Protein AF-A0A7V4LVX5-F1 (afdb_monomer)

Nearest PDB structures (foldseek):
  2bm0-assembly1_A  TM=5.107E-01  e=1.982E+00  Thermus thermophilus
  2j7k-assembly1_A  TM=3.838E-01  e=1.982E+00  Thermus thermophilus HB8
  8f2u-assembly1_A  TM=5.146E-01  e=8.017E+00  Homo sapiens
  8wmh-assembly1_A  TM=1.218E-01  e=4.099E+00  Chryseobacterium

Secondary structure (DSSP, 8-state):
-HHHHHHHHHHHHHTSS----PPPHHHHHHHHHHHHHS--TTSPEEEEEEEEEEEEEEEEETTEEEEEEEEEEEEEEEETT---B-EEEEESS--S-HHHHHH-SEEEETTEEEE-SEEEEEEEEBSSSSSS--EEEEEEEEEEBP-TTS-TT-PBTTSPPPHHHHHHHHHHEEEEEEEEE-SS-SSS--EEEEEEE-SSBSSEEEEEEEE-TTSSS---EEEEESS-TTS--B----BTTBEEE--TT-S-EEE-HHHHHHHHHHHHHHHHHHHHHT-GGGBPB-

Sequence (286 aa):
MIKIILTLITIIIICTSSLNAQDDIINFYRIVDSLANYPEIQQPIDTICQVKIPQYTTKKVGGKTVRDTTKFYVSFLGYKGQKQVFIAALTLKPLEKPNSDILRIVDFDDTSPRLGRVSTWGYVFDRNNDGKIDYMALVDGAAPFKDDQVPPDFPVRGQKLTLPQLELYMTKCKIIFNHWADENFDGKIDAVIHTDMDSVRDWVDRRIIIQCTKYDGNFDKVWAFKNFPTDEKIELKYSKTSVPYRPLGKLSGEITPAMLDEKTAILNLLNRAASQCDIGKDIQKY

pLDDT: mean 81.66, std 17.06, range [24.41, 97.69]

Foldseek 3Di:
DVVVVVVVVVVVVVVPPPPPVQDDCQRVVVVFVVCQQPVPPVFAKDFLDKDWDKFWDWDQDPNDTDIDIQIWIWTFMDGPPALATFKIWTFSDDDDRVSVQQVCCWDDPDPDIDRGRTVKMFTFFDRPLPLATFKTFIWQAKFFADDPPADPCPDFPPDDDDPVSVVVRVVRIGTHTKMFGPRVPPLFTFKIKAFFADLGYRHGQWIKIFGPVVPPQFTDDIFIDRPHPPPDTHDADAGRAWGWGAGRPGNIDIDGSVVRVVVSSVSVRNRVSSVVSVSSNNYDYD

Solvent-accessible surface area (backbone atoms only — not comparable to full-atom values): 16256 Å² total; per-residue (Å²): 121,76,76,62,59,60,59,56,55,58,57,58,61,66,75,71,76,75,80,66,82,65,69,50,71,69,65,42,41,60,60,51,54,51,44,62,76,55,62,77,73,86,52,61,50,34,76,75,40,73,47,79,45,81,44,80,44,79,46,78,57,93,91,39,82,43,81,47,76,49,64,33,24,44,34,34,25,19,46,63,96,51,78,46,27,43,36,41,36,38,17,75,50,82,84,86,48,54,61,63,54,70,70,41,74,67,36,67,65,78,97,43,80,39,88,26,73,48,78,42,39,28,41,40,28,16,64,85,70,82,42,45,64,38,36,38,38,34,56,77,50,70,51,20,56,72,56,93,84,54,57,96,80,57,55,49,56,95,58,87,70,54,71,72,53,45,52,55,48,56,75,39,45,39,72,38,59,35,34,40,24,26,83,84,70,81,71,46,44,40,32,39,39,40,70,24,38,38,90,60,33,70,27,42,60,32,34,36,41,40,30,22,87,81,74,76,69,41,55,75,45,68,36,27,25,70,86,46,83,87,51,74,73,41,84,65,83,66,53,52,60,36,38,72,44,15,41,88,98,43,84,62,45,69,53,34,52,69,55,34,52,52,51,19,53,48,48,49,50,51,42,56,47,36,61,77,61,71,38,34,88,30,42,33,69,111

Mean predicted aligned error: 9.04 Å

Structure (mmCIF, N/CA/C/O backbone):
data_AF-A0A7V4LVX5-F1
#
_entry.id   AF-A0A7V4LVX5-F1
#
loop_
_atom_site.group_PDB
_atom_site.id
_atom_site.type_symbol
_atom_site.label_atom_id
_atom_site.label_alt_id
_atom_site.label_comp_id
_atom_site.label_asym_id
_atom_site.label_entity_id
_atom_site.label_seq_id
_atom_site.pdbx_PDB_ins_code
_atom_site.Cartn_x
_atom_site.Cartn_y
_atom_site.Cartn_z
_atom_site.occupancy
_atom_site.B_iso_or_equiv
_atom_site.auth_seq_id
_atom_site.auth_comp_id
_atom_site.auth_asym_id
_atom_site.auth_atom_id
_atom_site.pdbx_PDB_model_num
ATOM 1 N N . MET A 1 1 ? -30.995 -46.038 25.033 1.00 48.72 1 MET A N 1
ATOM 2 C CA . MET A 1 1 ? -29.662 -46.123 24.391 1.00 48.72 1 MET A CA 1
ATOM 3 C C . MET A 1 1 ? -29.569 -45.411 23.040 1.00 48.72 1 MET A C 1
ATOM 5 O O . MET A 1 1 ? -28.548 -44.796 22.792 1.00 48.72 1 MET A O 1
ATOM 9 N N . ILE A 1 2 ? -30.614 -45.394 22.202 1.00 48.28 2 ILE A N 1
ATOM 10 C CA . ILE A 1 2 ? -30.562 -44.780 20.853 1.00 48.28 2 ILE A CA 1
ATOM 11 C C . ILE A 1 2 ? -30.606 -43.231 20.862 1.00 48.28 2 ILE A C 1
ATOM 13 O O . ILE A 1 2 ? -30.082 -42.592 19.958 1.00 48.28 2 ILE A O 1
ATOM 17 N N . LYS A 1 3 ? -31.138 -42.598 21.920 1.00 40.94 3 LYS A N 1
ATOM 18 C CA . LYS A 1 3 ? -31.220 -41.124 22.035 1.00 40.94 3 LYS A CA 1
ATOM 19 C C . LYS A 1 3 ? -29.915 -40.410 22.426 1.00 40.94 3 LYS A C 1
ATOM 21 O O . LYS A 1 3 ? -29.859 -39.198 22.298 1.00 40.94 3 LYS A O 1
ATOM 26 N N . ILE A 1 4 ? -28.885 -41.124 22.888 1.00 49.59 4 ILE A N 1
ATOM 27 C CA . ILE A 1 4 ? -27.606 -40.506 23.305 1.00 49.59 4 ILE A CA 1
ATOM 28 C C . ILE A 1 4 ? -26.617 -40.420 22.128 1.00 49.59 4 ILE A C 1
ATOM 30 O O . ILE A 1 4 ? -25.761 -39.544 22.102 1.00 49.59 4 ILE A O 1
ATOM 34 N N . ILE A 1 5 ? -26.784 -41.266 21.106 1.00 49.34 5 ILE A N 1
ATOM 35 C CA . ILE A 1 5 ? -25.889 -41.314 19.940 1.00 49.34 5 ILE A CA 1
ATOM 36 C C . ILE A 1 5 ? -26.211 -40.196 18.930 1.00 49.34 5 ILE A C 1
ATOM 38 O O . ILE A 1 5 ? -25.296 -39.663 18.310 1.00 49.34 5 ILE A O 1
ATOM 42 N N . LEU A 1 6 ? -27.475 -39.758 18.813 1.00 43.00 6 LEU A N 1
ATOM 43 C CA . LEU A 1 6 ? -27.830 -38.658 17.902 1.00 43.00 6 LEU A CA 1
ATOM 44 C C . LEU A 1 6 ? -27.373 -37.275 18.394 1.00 43.00 6 LEU A C 1
ATOM 46 O O . LEU A 1 6 ? -27.032 -36.435 17.570 1.00 43.00 6 LEU A O 1
ATOM 50 N N . THR A 1 7 ? -27.310 -37.030 19.705 1.00 47.03 7 THR A N 1
ATOM 51 C CA . THR A 1 7 ? -26.874 -35.724 20.235 1.00 47.03 7 THR A CA 1
ATOM 52 C C . THR A 1 7 ? -25.364 -35.511 20.082 1.00 47.03 7 THR A C 1
ATOM 54 O O . THR A 1 7 ? -24.914 -34.377 19.945 1.00 47.03 7 THR A O 1
ATOM 57 N N . LEU A 1 8 ? -24.573 -36.591 20.048 1.00 41.66 8 LEU A N 1
ATOM 58 C CA . LEU A 1 8 ? -23.119 -36.501 19.882 1.00 41.66 8 LEU A CA 1
ATOM 59 C C . LEU A 1 8 ? -22.706 -36.181 18.434 1.00 41.66 8 LEU A C 1
ATOM 61 O O . LEU A 1 8 ? -21.708 -35.499 18.219 1.00 41.66 8 LEU A O 1
ATOM 65 N N . ILE A 1 9 ? -23.487 -36.619 17.440 1.00 46.06 9 ILE A N 1
ATOM 66 C CA . ILE A 1 9 ? -23.187 -36.378 16.018 1.00 46.06 9 ILE A CA 1
ATOM 67 C C . ILE A 1 9 ? -23.521 -34.931 15.617 1.00 46.06 9 ILE A C 1
ATOM 69 O O . ILE A 1 9 ? -22.792 -34.332 14.830 1.00 46.06 9 ILE A O 1
ATOM 73 N N . THR A 1 10 ? -24.533 -34.308 16.227 1.00 41.59 10 THR A N 1
ATOM 74 C CA . THR A 1 10 ? -24.856 -32.893 15.968 1.00 41.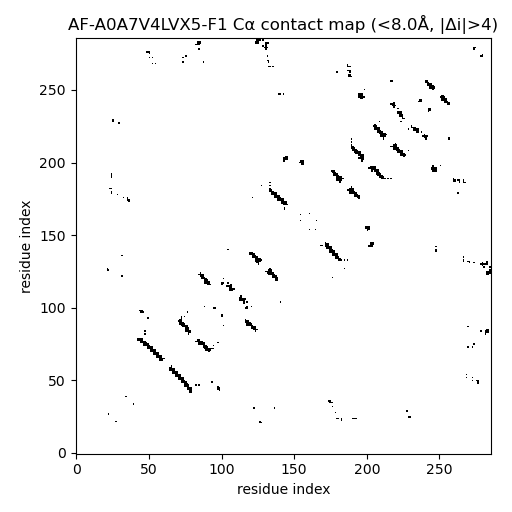59 10 THR A CA 1
ATOM 75 C C . THR A 1 10 ? -23.838 -31.928 16.590 1.00 41.59 10 THR A C 1
ATOM 77 O O . THR A 1 10 ? -23.610 -30.857 16.041 1.00 41.59 10 THR A O 1
ATOM 80 N N . ILE A 1 11 ? -23.164 -32.303 17.686 1.00 42.62 11 ILE A N 1
ATOM 81 C CA . ILE A 1 11 ? -22.125 -31.462 18.315 1.00 42.62 11 ILE A CA 1
ATOM 82 C C . ILE A 1 11 ? -20.794 -31.521 17.540 1.00 42.62 11 ILE A C 1
ATOM 84 O O . ILE A 1 11 ? -20.067 -30.534 17.499 1.00 42.62 11 ILE A O 1
ATOM 88 N N . ILE A 1 12 ? -20.497 -32.622 16.841 1.00 43.16 12 ILE A N 1
ATOM 89 C CA . ILE A 1 12 ? -19.266 -32.746 16.035 1.00 43.16 12 ILE A CA 1
ATOM 90 C C . ILE A 1 12 ? -19.387 -32.020 14.678 1.00 43.16 12 ILE A C 1
ATOM 92 O O . ILE A 1 12 ? -18.392 -31.523 14.150 1.00 43.16 12 ILE A O 1
ATOM 96 N N . ILE A 1 13 ? -20.603 -31.864 14.144 1.00 42.03 13 ILE A N 1
ATOM 97 C CA . ILE A 1 13 ? -20.840 -31.132 12.884 1.00 42.03 13 ILE A CA 1
ATOM 98 C C . ILE A 1 13 ? -20.861 -29.603 13.092 1.00 42.03 13 ILE A C 1
ATOM 100 O O . ILE A 1 13 ? -20.598 -28.862 12.154 1.00 42.03 13 ILE A O 1
ATOM 104 N N . ILE A 1 14 ? -21.065 -29.106 14.319 1.00 39.59 14 ILE A N 1
ATOM 105 C CA . ILE A 1 14 ? -21.036 -27.656 14.609 1.00 39.59 14 ILE A CA 1
ATOM 106 C C . ILE A 1 14 ? -19.603 -27.135 14.859 1.00 39.59 14 ILE A C 1
ATOM 108 O O . ILE A 1 14 ? -19.347 -25.945 14.706 1.00 39.59 14 ILE A O 1
ATOM 112 N N . CYS A 1 15 ? -18.629 -28.003 15.156 1.00 37.66 15 CYS A N 1
ATOM 113 C CA . CYS A 1 15 ? -17.230 -27.593 15.359 1.00 37.66 15 CYS A CA 1
ATOM 114 C C . CYS A 1 15 ? -16.343 -27.654 14.101 1.00 37.66 15 CYS A C 1
ATOM 116 O O . CYS A 1 15 ? -15.152 -27.375 14.198 1.00 37.66 15 CYS A O 1
ATOM 118 N N . THR A 1 16 ? -16.880 -28.006 12.929 1.00 40.25 16 THR A N 1
ATOM 119 C CA . THR A 1 16 ? -16.087 -28.128 11.684 1.00 40.25 16 THR A CA 1
ATOM 120 C C . THR A 1 16 ? -16.457 -27.117 10.599 1.00 40.25 16 THR A C 1
ATOM 122 O O . THR A 1 16 ? -15.878 -27.142 9.519 1.00 40.25 16 THR A O 1
ATOM 125 N N . SER A 1 17 ? -17.351 -26.168 10.886 1.00 38.19 17 SER A N 1
ATOM 126 C CA . SER A 1 17 ? -17.840 -25.187 9.911 1.00 38.19 17 SER A CA 1
ATOM 127 C C . SER A 1 17 ? -17.599 -23.736 10.339 1.00 38.19 17 SER A C 1
ATOM 129 O O . SER A 1 17 ? -18.541 -22.947 10.366 1.00 38.19 17 SER A O 1
ATOM 131 N N . SER A 1 18 ? -16.371 -23.382 10.740 1.00 36.00 18 SER A N 1
ATOM 132 C CA . SER A 1 18 ? -15.854 -21.989 10.685 1.00 36.00 18 SER A CA 1
ATOM 133 C C . SER A 1 18 ? -14.344 -21.875 10.960 1.00 36.00 18 SER A C 1
ATOM 135 O O . SER A 1 18 ? -13.873 -20.885 11.505 1.00 36.00 18 SER A O 1
ATOM 137 N N . LEU A 1 19 ? -13.535 -22.844 10.519 1.00 37.69 19 LEU A N 1
ATOM 138 C CA . LEU A 1 19 ? -12.230 -22.449 9.982 1.00 37.69 19 LEU A CA 1
ATOM 139 C C . LEU A 1 19 ? -12.518 -22.010 8.549 1.00 37.69 19 LEU A C 1
ATOM 141 O O . LEU A 1 19 ? -12.377 -22.797 7.616 1.00 37.69 19 LEU A O 1
ATOM 145 N N . ASN A 1 20 ? -13.014 -20.778 8.386 1.00 40.88 20 ASN A N 1
ATOM 146 C CA . ASN A 1 20 ? -12.835 -20.100 7.109 1.00 40.88 20 ASN A CA 1
ATOM 147 C C . ASN A 1 20 ? -11.342 -20.232 6.818 1.00 40.88 20 ASN A C 1
ATOM 149 O O . ASN A 1 20 ? -10.529 -19.851 7.662 1.00 40.88 20 ASN A O 1
ATOM 153 N N . ALA A 1 21 ? -10.984 -20.877 5.709 1.00 46.12 21 ALA A N 1
ATOM 154 C CA . ALA A 1 21 ? -9.630 -20.782 5.204 1.00 46.12 21 ALA A CA 1
ATOM 155 C C . ALA A 1 21 ? -9.393 -19.282 5.006 1.00 46.12 21 ALA A C 1
ATOM 157 O O . ALA A 1 21 ? -9.957 -18.690 4.094 1.00 46.12 21 ALA A O 1
ATOM 158 N N . GLN A 1 22 ? -8.720 -18.651 5.969 1.00 63.31 22 GLN A N 1
ATOM 159 C CA . GLN A 1 22 ? -8.410 -17.233 5.914 1.00 63.31 22 GLN A CA 1
ATOM 160 C C . GLN A 1 22 ? -7.487 -17.057 4.718 1.00 63.31 22 GLN A C 1
ATOM 162 O O . GLN A 1 22 ? -6.467 -17.743 4.614 1.00 63.31 22 GLN A O 1
ATOM 167 N N . ASP A 1 23 ? -7.903 -16.207 3.786 1.00 73.69 23 ASP A N 1
ATOM 168 C CA . ASP A 1 23 ? -7.168 -16.016 2.550 1.00 73.69 23 ASP A CA 1
ATOM 169 C C . ASP A 1 23 ? -5.845 -15.304 2.849 1.00 73.69 23 ASP A C 1
ATOM 171 O O . ASP A 1 23 ? -5.806 -14.150 3.298 1.00 73.69 23 ASP A O 1
ATOM 175 N N . ASP A 1 24 ? -4.751 -16.015 2.579 1.00 84.06 24 ASP A N 1
ATOM 176 C CA . ASP A 1 24 ? -3.408 -15.452 2.580 1.00 84.06 24 ASP A CA 1
ATOM 177 C C . ASP A 1 24 ? -3.300 -14.292 1.574 1.00 84.06 24 ASP A C 1
ATOM 179 O O . ASP A 1 24 ? -4.158 -14.087 0.705 1.00 84.06 24 ASP A O 1
ATOM 183 N N . ILE A 1 25 ? -2.223 -13.511 1.663 1.00 89.38 25 ILE A N 1
ATOM 184 C CA . ILE A 1 25 ? -2.001 -12.365 0.770 1.00 89.38 25 ILE A CA 1
ATOM 185 C C . ILE A 1 25 ? -2.107 -12.752 -0.716 1.00 89.38 25 ILE A C 1
ATOM 187 O O . ILE A 1 25 ? -2.506 -11.924 -1.531 1.00 89.38 25 ILE A O 1
ATOM 191 N N . ILE A 1 26 ? -1.765 -13.993 -1.080 1.00 88.81 26 ILE A N 1
ATOM 192 C CA . ILE A 1 26 ? -1.737 -14.494 -2.459 1.00 88.81 26 ILE A CA 1
ATOM 193 C C . ILE A 1 26 ? -3.166 -14.623 -2.991 1.00 88.81 26 ILE A C 1
ATOM 195 O O . ILE A 1 26 ? -3.462 -14.130 -4.085 1.00 88.81 26 ILE A O 1
ATOM 199 N N . ASN A 1 27 ? -4.048 -15.258 -2.221 1.00 87.44 27 ASN A N 1
ATOM 200 C CA . ASN A 1 27 ? -5.451 -15.429 -2.579 1.00 87.44 27 ASN A CA 1
ATOM 201 C C . ASN A 1 27 ? -6.197 -14.094 -2.496 1.00 87.44 27 ASN A C 1
ATOM 203 O O . ASN A 1 27 ? -6.902 -13.717 -3.438 1.00 87.44 27 ASN A O 1
ATOM 207 N N . PHE A 1 28 ? -5.961 -13.328 -1.427 1.00 89.38 28 PHE A N 1
ATOM 208 C CA . PHE A 1 28 ? -6.663 -12.072 -1.184 1.00 89.38 28 PHE A CA 1
ATOM 209 C C . PHE A 1 28 ? -6.287 -10.970 -2.180 1.00 89.38 28 PHE A C 1
ATOM 211 O O . PHE A 1 28 ? -7.124 -10.161 -2.585 1.00 89.38 28 PHE A O 1
ATOM 218 N N . TYR A 1 29 ? -5.039 -10.965 -2.655 1.00 90.94 29 TYR A N 1
ATOM 219 C CA . TYR A 1 29 ? -4.556 -9.993 -3.633 1.00 90.94 29 TYR A CA 1
ATOM 220 C C . TYR A 1 29 ? -5.434 -9.899 -4.880 1.00 90.94 29 TYR A C 1
ATOM 222 O O . TYR A 1 29 ? -5.706 -8.794 -5.337 1.00 90.94 29 TYR A O 1
ATOM 230 N N . ARG A 1 30 ? -5.919 -11.023 -5.424 1.00 87.25 30 ARG A N 1
ATOM 231 C CA . ARG A 1 30 ? -6.726 -11.009 -6.659 1.00 87.25 30 ARG A CA 1
ATOM 232 C C . ARG A 1 30 ? -8.037 -10.248 -6.482 1.00 87.25 30 ARG A C 1
ATOM 234 O O . ARG A 1 30 ? -8.471 -9.556 -7.401 1.00 87.25 30 ARG A O 1
ATOM 241 N N . ILE A 1 31 ? -8.645 -10.375 -5.306 1.00 87.00 31 ILE A N 1
ATOM 242 C CA . ILE A 1 31 ? -9.885 -9.685 -4.950 1.00 87.00 31 ILE A CA 1
ATOM 243 C C . ILE A 1 31 ? -9.621 -8.181 -4.906 1.00 87.00 31 ILE A C 1
ATOM 245 O O . ILE A 1 31 ? -10.313 -7.403 -5.565 1.00 87.00 31 ILE A O 1
ATOM 249 N N . VAL A 1 32 ? -8.571 -7.771 -4.192 1.00 88.19 32 VAL A N 1
ATOM 250 C CA . VAL A 1 32 ? -8.274 -6.350 -3.992 1.00 88.19 32 VAL A CA 1
ATOM 251 C C . VAL A 1 32 ? -7.717 -5.685 -5.253 1.00 88.19 32 VAL A C 1
ATOM 253 O O . VAL A 1 32 ? -8.104 -4.562 -5.558 1.00 88.19 32 VAL A O 1
ATOM 256 N N . ASP A 1 33 ? -6.873 -6.361 -6.037 1.00 86.00 33 ASP A N 1
ATOM 257 C CA . ASP A 1 33 ? -6.363 -5.844 -7.319 1.00 86.00 33 ASP A CA 1
ATOM 258 C C . ASP A 1 33 ? -7.510 -5.642 -8.326 1.00 86.00 33 ASP A C 1
ATOM 260 O O . ASP A 1 33 ? -7.524 -4.657 -9.064 1.00 86.00 33 ASP A O 1
ATOM 264 N N . SER A 1 34 ? -8.536 -6.502 -8.310 1.00 83.69 34 SER A N 1
ATOM 265 C CA . SER A 1 34 ? -9.744 -6.294 -9.119 1.00 83.69 34 SER A CA 1
ATOM 266 C C . SER A 1 34 ? -10.504 -5.027 -8.705 1.00 83.69 34 SER A C 1
ATOM 268 O O . SER A 1 34 ? -10.880 -4.237 -9.571 1.00 83.69 34 SER A O 1
ATOM 270 N N . LEU A 1 35 ? -10.694 -4.802 -7.399 1.00 79.62 35 LEU A N 1
ATOM 271 C CA . LEU A 1 35 ? -11.335 -3.588 -6.868 1.00 79.62 35 LEU A CA 1
ATOM 272 C C . LEU A 1 35 ? -10.525 -2.323 -7.191 1.00 79.62 35 LEU A C 1
ATOM 274 O O . LEU A 1 35 ? -11.081 -1.284 -7.538 1.00 79.62 35 LEU A O 1
ATOM 278 N N . ALA A 1 36 ? -9.200 -2.415 -7.108 1.00 72.50 36 ALA A N 1
ATOM 279 C CA . ALA A 1 36 ? -8.281 -1.318 -7.383 1.00 72.50 36 ALA A CA 1
ATOM 280 C C . ALA A 1 36 ? -8.240 -0.909 -8.865 1.00 72.50 36 ALA A C 1
ATOM 282 O O . ALA A 1 36 ? -8.118 0.279 -9.168 1.00 72.50 36 ALA A O 1
ATOM 283 N N . ASN A 1 37 ? -8.349 -1.872 -9.786 1.00 65.44 37 ASN A N 1
ATOM 284 C CA . ASN A 1 37 ? -8.369 -1.612 -11.229 1.00 65.44 37 ASN A CA 1
ATOM 285 C C . ASN A 1 37 ? -9.715 -1.060 -11.720 1.00 65.44 37 ASN A C 1
ATOM 287 O O . ASN A 1 37 ? -9.749 -0.323 -12.706 1.00 65.44 37 ASN A O 1
ATOM 291 N N . TYR A 1 38 ? -10.808 -1.413 -11.044 1.00 59.25 38 TYR A N 1
ATOM 292 C CA . TYR A 1 38 ? -12.165 -0.995 -11.390 1.00 59.25 38 TYR A CA 1
ATOM 293 C C . TYR A 1 38 ? -12.865 -0.429 -10.154 1.00 59.25 38 TYR A C 1
ATOM 295 O O . TYR A 1 38 ? -13.827 -1.029 -9.672 1.00 59.25 38 TYR A O 1
ATOM 303 N N . PRO A 1 39 ? -12.390 0.705 -9.607 1.00 60.00 39 PRO A N 1
ATOM 304 C CA . PRO A 1 39 ? -13.015 1.265 -8.427 1.00 60.00 39 PRO A CA 1
ATOM 305 C C . PRO A 1 39 ? -14.459 1.621 -8.793 1.00 60.00 39 PRO A C 1
ATOM 307 O O . PRO A 1 39 ? -14.703 2.370 -9.743 1.00 60.00 39 PRO A O 1
ATOM 310 N N . GLU A 1 40 ? -15.427 1.073 -8.059 1.00 54.66 40 GLU A N 1
ATOM 311 C CA . GLU A 1 40 ? -16.855 1.356 -8.237 1.00 54.66 40 GLU A CA 1
ATOM 312 C C . GLU A 1 40 ? -17.197 2.772 -7.728 1.00 54.66 40 GLU A C 1
ATOM 314 O O . GLU A 1 40 ? -18.108 2.991 -6.935 1.00 54.66 40 GLU A O 1
ATOM 319 N N . ILE A 1 41 ? -16.508 3.797 -8.235 1.00 56.91 41 ILE A N 1
ATOM 320 C CA . ILE A 1 41 ? -16.789 5.217 -7.950 1.00 56.91 41 ILE A CA 1
ATOM 321 C C . ILE A 1 41 ? -18.051 5.688 -8.697 1.00 56.91 41 ILE A C 1
ATOM 323 O O . ILE A 1 41 ? -18.245 6.871 -8.961 1.00 56.91 41 ILE A O 1
ATOM 327 N N . GLN A 1 42 ? -18.933 4.763 -9.081 1.00 60.88 42 GLN A N 1
ATOM 328 C CA . GLN A 1 42 ? -20.268 5.113 -9.557 1.00 60.88 42 GLN A CA 1
ATOM 329 C C . GLN A 1 42 ? -21.134 5.624 -8.400 1.00 60.88 42 GLN A C 1
ATOM 331 O O . GLN A 1 42 ? -22.054 6.411 -8.618 1.00 60.88 42 GLN A O 1
ATOM 336 N N . GLN A 1 43 ? -20.822 5.215 -7.165 1.00 75.06 43 GLN A N 1
ATOM 337 C CA . GLN A 1 43 ? -21.495 5.695 -5.965 1.00 75.06 43 GLN A CA 1
ATOM 338 C C . GLN A 1 43 ? -20.652 6.770 -5.263 1.00 75.06 43 GLN A C 1
ATOM 340 O O . GLN A 1 43 ? -19.448 6.581 -5.079 1.00 75.06 43 GLN A O 1
ATOM 345 N N . PRO A 1 44 ? -21.259 7.893 -4.833 1.00 84.62 44 PRO A N 1
ATOM 346 C CA . PRO A 1 44 ? -20.549 8.902 -4.058 1.00 84.62 44 PRO A CA 1
ATOM 347 C C . PRO A 1 44 ? -19.976 8.319 -2.764 1.00 84.62 44 PRO A C 1
ATOM 349 O O . PRO A 1 44 ? -20.677 7.627 -2.027 1.00 84.62 44 PRO A O 1
ATOM 352 N N . ILE A 1 45 ? -18.728 8.658 -2.464 1.00 87.50 45 ILE A N 1
ATOM 353 C CA . ILE A 1 45 ? -18.029 8.301 -1.225 1.00 87.50 45 ILE A CA 1
ATOM 354 C C . ILE A 1 45 ? -18.262 9.392 -0.173 1.00 87.50 45 ILE A C 1
ATOM 356 O O . ILE A 1 45 ? -18.307 10.580 -0.508 1.00 87.50 45 ILE A O 1
ATOM 360 N N . ASP A 1 46 ? -18.397 9.003 1.092 1.00 90.56 46 ASP A N 1
ATOM 361 C CA . ASP A 1 46 ? -18.536 9.906 2.235 1.00 90.56 46 ASP A CA 1
ATOM 362 C C . ASP A 1 46 ? -17.566 9.534 3.367 1.00 90.56 46 ASP A C 1
ATOM 364 O O . ASP A 1 46 ? -17.072 8.406 3.449 1.00 90.56 46 ASP A O 1
ATOM 368 N N . THR A 1 47 ? -17.286 10.497 4.244 1.00 93.06 47 THR A N 1
ATOM 369 C CA . THR A 1 47 ? -16.487 10.275 5.451 1.00 93.06 47 THR A CA 1
ATOM 370 C C . THR A 1 47 ? -17.379 9.684 6.535 1.00 93.06 47 THR A C 1
ATOM 372 O O . THR A 1 47 ? -18.208 10.385 7.108 1.00 93.06 47 THR A O 1
ATOM 375 N N . ILE A 1 48 ? -17.171 8.408 6.860 1.00 94.75 48 ILE A N 1
ATOM 376 C CA . ILE A 1 48 ? -17.875 7.732 7.959 1.00 94.75 48 ILE A CA 1
ATOM 377 C C . ILE A 1 48 ? -17.349 8.235 9.301 1.00 94.75 48 ILE A C 1
ATOM 379 O O . ILE A 1 48 ? -18.116 8.570 10.201 1.00 94.75 48 ILE A O 1
ATOM 383 N N . CYS A 1 49 ? -16.026 8.310 9.430 1.00 95.69 49 CYS A N 1
ATOM 384 C CA . CYS A 1 49 ? -15.375 8.859 10.607 1.00 95.69 49 CYS A CA 1
ATOM 385 C C . CYS A 1 49 ? -14.057 9.528 10.230 1.00 95.69 49 CYS A C 1
ATOM 387 O O . CYS A 1 49 ? -13.363 9.097 9.311 1.00 95.69 49 CYS A O 1
ATOM 389 N N . GLN A 1 50 ? -13.687 10.567 10.973 1.00 96.00 50 GLN A N 1
ATOM 390 C CA . GLN A 1 50 ? -12.376 11.186 10.872 1.00 96.00 50 GLN A CA 1
ATOM 391 C C . GLN A 1 50 ? -11.879 11.592 12.254 1.00 96.00 50 GLN A C 1
ATOM 393 O O . GLN A 1 50 ? -12.554 12.323 12.977 1.00 96.00 50 GLN A O 1
ATOM 398 N N . VAL A 1 51 ? -10.662 11.173 12.590 1.00 97.06 51 VAL A N 1
ATOM 399 C CA . VAL A 1 51 ? -10.028 11.468 13.879 1.00 97.06 51 VAL A CA 1
ATOM 400 C C . VAL A 1 51 ? -8.623 12.010 13.686 1.00 97.06 51 VAL A C 1
ATOM 402 O O . VAL A 1 51 ? -7.910 11.647 12.751 1.00 97.06 51 VAL A O 1
ATOM 405 N N . LYS A 1 52 ? -8.208 12.901 14.589 1.00 96.00 52 LYS A N 1
ATOM 406 C CA . LYS A 1 52 ? -6.849 13.441 14.614 1.00 96.00 52 LYS A CA 1
ATOM 407 C C . LYS A 1 52 ? -6.018 12.678 15.633 1.00 96.00 52 LYS A C 1
ATOM 409 O O . LYS A 1 52 ? -6.247 12.806 16.833 1.00 96.00 52 LYS A O 1
ATOM 414 N N . ILE A 1 53 ? -5.018 11.944 15.167 1.00 94.00 53 ILE A N 1
ATOM 415 C CA . ILE A 1 53 ? -4.248 11.011 15.985 1.00 94.00 53 ILE A CA 1
ATOM 416 C C . ILE A 1 53 ? -2.737 11.296 15.876 1.00 94.00 53 ILE A C 1
ATOM 418 O O . ILE A 1 53 ? -2.222 11.559 14.784 1.00 94.00 53 ILE A O 1
ATOM 422 N N . PRO A 1 54 ? -1.992 11.316 16.999 1.00 92.00 54 PRO A N 1
ATOM 423 C CA . PRO A 1 54 ? -0.544 11.452 16.949 1.00 92.00 54 PRO A CA 1
ATOM 424 C C . PRO A 1 54 ? 0.117 10.161 16.450 1.00 92.00 54 PRO A C 1
ATOM 426 O O . PRO A 1 54 ? -0.233 9.052 16.861 1.00 92.00 54 PRO A O 1
ATOM 429 N N . GLN A 1 55 ? 1.135 10.337 15.616 1.00 87.25 55 GLN A N 1
ATOM 430 C CA . GLN A 1 55 ? 2.103 9.321 15.247 1.00 87.25 55 GLN A CA 1
ATOM 431 C C . GLN A 1 55 ? 3.471 9.732 15.779 1.00 87.25 55 GLN A C 1
ATOM 433 O O . GLN A 1 55 ? 3.927 10.863 15.592 1.00 87.25 55 GLN A O 1
ATOM 438 N N . TYR A 1 56 ? 4.120 8.791 16.450 1.00 85.12 56 TYR A N 1
ATOM 439 C CA . TYR A 1 56 ? 5.425 8.996 17.052 1.00 85.12 56 TYR A CA 1
ATOM 440 C C . TYR A 1 56 ? 6.483 8.357 16.167 1.00 85.12 56 TYR A C 1
ATOM 442 O O . TYR A 1 56 ? 6.367 7.186 15.818 1.00 85.12 56 TYR A O 1
ATOM 450 N N . THR A 1 57 ? 7.516 9.117 15.827 1.00 79.69 57 THR A N 1
ATOM 451 C CA . THR A 1 57 ? 8.683 8.593 15.118 1.00 79.69 57 THR A CA 1
ATOM 452 C C . THR A 1 57 ? 9.928 8.849 15.942 1.00 79.69 57 THR A C 1
ATOM 454 O O . THR A 1 57 ? 10.042 9.859 16.637 1.00 79.69 57 THR A O 1
ATOM 457 N N . THR A 1 58 ? 10.860 7.909 15.888 1.00 79.00 58 THR A N 1
ATOM 458 C CA . THR A 1 58 ? 12.123 8.003 16.613 1.00 79.00 58 THR A CA 1
ATOM 459 C C . THR A 1 58 ? 13.238 8.146 15.593 1.00 79.00 58 THR A C 1
ATOM 461 O O . THR A 1 58 ? 13.390 7.293 14.724 1.00 79.00 58 THR A O 1
ATOM 464 N N . LYS A 1 59 ? 14.016 9.226 15.681 1.00 78.88 59 LYS A N 1
ATOM 465 C CA . LYS A 1 59 ? 15.121 9.515 14.755 1.00 78.88 59 LYS A CA 1
ATOM 466 C C . LYS A 1 59 ? 16.417 9.694 15.539 1.00 78.88 59 LYS A C 1
ATOM 468 O O . LYS A 1 59 ? 16.411 10.263 16.629 1.00 78.88 59 LYS A O 1
ATOM 473 N N . LYS A 1 60 ? 17.540 9.225 14.989 1.00 78.88 60 LYS A N 1
ATOM 474 C CA . LYS A 1 60 ? 18.874 9.517 15.533 1.00 78.88 60 LYS A CA 1
ATOM 475 C C . LYS A 1 60 ? 19.405 10.798 14.895 1.00 78.88 60 LYS A C 1
ATOM 477 O O . LYS A 1 60 ? 19.611 10.834 13.688 1.00 78.88 60 LYS A O 1
ATOM 482 N N . VAL A 1 61 ? 19.646 11.830 15.699 1.00 77.25 61 VAL A N 1
ATOM 483 C CA . VAL A 1 61 ? 20.232 13.107 15.262 1.00 77.25 61 VAL A CA 1
ATOM 484 C C . VAL A 1 61 ? 21.454 13.385 16.129 1.00 77.25 61 VAL A C 1
ATOM 486 O O . VAL A 1 61 ? 21.340 13.496 17.348 1.00 77.25 61 VAL A O 1
ATOM 489 N N . GLY A 1 62 ? 22.642 13.430 15.517 1.00 80.00 62 GLY A N 1
ATOM 490 C CA . GLY A 1 62 ? 23.900 13.675 16.238 1.00 80.00 62 GLY A CA 1
ATOM 491 C C . GLY A 1 62 ? 24.178 12.668 17.364 1.00 80.00 62 GLY A C 1
ATOM 492 O O . GLY A 1 62 ? 24.599 13.059 18.448 1.00 80.00 62 GLY A O 1
ATOM 493 N N . GLY A 1 63 ? 23.860 11.385 17.154 1.00 84.69 63 GLY A N 1
ATOM 494 C CA . GLY A 1 63 ? 24.033 10.326 18.159 1.00 84.69 63 GLY A CA 1
ATOM 495 C C . GLY A 1 63 ? 22.979 10.300 19.275 1.00 84.69 63 GLY A C 1
ATOM 496 O O . GLY A 1 63 ? 22.981 9.371 20.079 1.00 84.69 63 GLY A O 1
ATOM 497 N N . LYS A 1 64 ? 22.046 11.262 19.314 1.00 81.31 64 LYS A N 1
ATOM 498 C CA . LYS A 1 64 ? 20.927 11.286 20.264 1.00 81.31 64 LYS A CA 1
ATOM 499 C C . LYS A 1 64 ? 19.647 10.771 19.620 1.00 81.31 64 LYS A C 1
ATOM 501 O O . LYS A 1 64 ? 19.351 11.069 18.465 1.00 81.31 64 LYS A O 1
ATOM 506 N N . THR A 1 65 ? 18.871 10.025 20.395 1.00 82.25 65 THR A N 1
ATOM 507 C CA . THR A 1 65 ? 17.534 9.570 20.013 1.00 82.25 65 THR A CA 1
ATOM 508 C C . THR A 1 65 ? 16.527 10.687 20.286 1.00 82.25 65 THR A C 1
ATOM 510 O O . THR A 1 65 ? 16.332 11.074 21.435 1.00 82.25 65 THR A O 1
ATOM 513 N N . VAL A 1 66 ? 15.894 11.210 19.237 1.00 82.81 66 VAL A N 1
ATOM 514 C CA . VAL A 1 66 ? 14.868 12.259 19.311 1.00 82.81 66 VAL A CA 1
ATOM 515 C C . VAL A 1 66 ? 13.513 11.652 18.954 1.00 82.81 66 VAL A C 1
ATOM 517 O O . VAL A 1 66 ? 13.390 10.961 17.940 1.00 82.81 66 VAL A O 1
ATOM 520 N N . ARG A 1 67 ? 12.495 11.907 19.787 1.00 83.31 67 ARG A N 1
ATOM 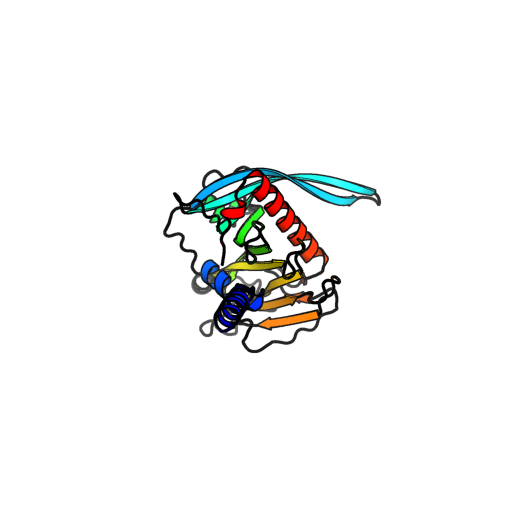521 C CA . ARG A 1 67 ? 11.104 11.530 19.512 1.00 83.31 67 ARG A CA 1
ATOM 522 C C . ARG A 1 67 ? 10.395 12.703 18.849 1.00 83.31 67 ARG A C 1
ATOM 524 O O . ARG A 1 67 ? 10.223 13.753 19.458 1.00 83.31 67 ARG A O 1
ATOM 531 N N . ASP A 1 68 ? 9.982 12.496 17.614 1.00 81.75 68 ASP A N 1
ATOM 532 C CA . ASP A 1 68 ? 9.208 13.436 16.818 1.00 81.75 68 ASP A CA 1
ATOM 533 C C . ASP A 1 68 ? 7.733 13.002 16.828 1.00 81.75 68 ASP A C 1
ATOM 535 O O . ASP A 1 68 ? 7.421 11.807 16.835 1.00 81.75 68 ASP A O 1
ATOM 539 N N . THR A 1 69 ? 6.817 13.967 16.895 1.00 85.38 69 THR A N 1
ATOM 540 C CA . THR A 1 69 ? 5.372 13.709 16.949 1.00 85.38 69 THR A CA 1
ATOM 541 C C . THR A 1 69 ? 4.684 14.463 15.829 1.00 85.38 69 THR A C 1
ATOM 543 O O . THR A 1 69 ? 4.570 15.685 15.867 1.00 85.38 69 THR A O 1
ATOM 546 N N . THR 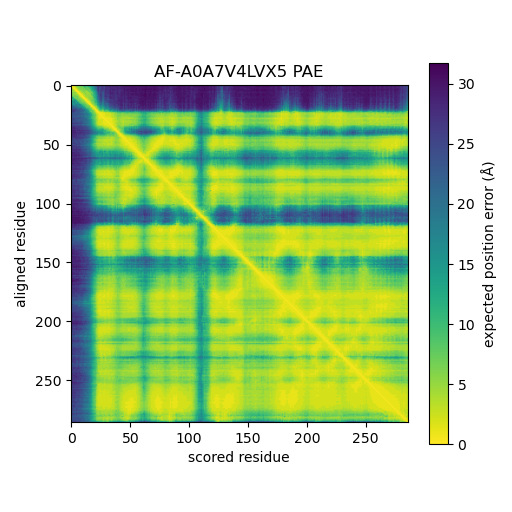A 1 70 ? 4.156 13.722 14.860 1.00 85.06 70 THR A N 1
ATOM 547 C CA . THR A 1 70 ? 3.325 14.276 13.786 1.00 85.06 70 THR A CA 1
ATOM 548 C C . THR A 1 70 ? 1.867 13.938 14.063 1.00 85.06 70 THR A C 1
ATOM 550 O O . THR A 1 70 ? 1.547 12.802 14.399 1.00 85.06 70 THR A O 1
ATOM 553 N N . LYS A 1 71 ? 0.963 14.914 13.957 1.00 86.25 71 LYS A N 1
ATOM 554 C CA . LYS A 1 71 ? -0.481 14.666 14.077 1.00 86.25 71 LYS A CA 1
ATOM 555 C C . LYS A 1 71 ? -1.060 14.451 12.685 1.00 86.25 71 LYS A C 1
ATOM 557 O O . LYS A 1 71 ? -1.036 15.379 11.882 1.00 86.25 71 LYS A O 1
ATOM 562 N N . PHE A 1 72 ? -1.606 13.267 12.445 1.00 89.81 72 PHE A N 1
ATOM 563 C CA . PHE A 1 72 ? -2.321 12.938 11.217 1.00 89.81 72 PHE A CA 1
ATOM 564 C C . PHE A 1 72 ? -3.825 13.006 11.455 1.00 89.81 72 PHE A C 1
ATOM 566 O O . PHE A 1 72 ? -4.299 12.764 12.565 1.00 89.81 72 PHE A O 1
ATOM 573 N N . TYR A 1 73 ? -4.573 13.333 10.412 1.00 92.56 73 TYR A N 1
ATOM 574 C CA . TYR A 1 73 ? -5.982 12.994 10.323 1.00 92.56 73 TYR A CA 1
ATOM 575 C C . TYR A 1 73 ? -6.079 11.634 9.642 1.00 92.56 73 TYR A C 1
ATOM 577 O O . TYR A 1 73 ? -5.488 11.427 8.583 1.00 92.56 73 TYR A O 1
ATOM 585 N N . VAL A 1 74 ? -6.794 10.714 10.278 1.00 94.94 74 VAL A N 1
ATOM 586 C CA . VAL A 1 74 ? -7.168 9.427 9.696 1.00 94.94 74 VAL A CA 1
ATOM 587 C C . VAL A 1 74 ? -8.652 9.505 9.386 1.00 94.94 74 VAL A C 1
ATOM 589 O O . VAL A 1 74 ? -9.451 9.740 10.294 1.00 94.94 74 VAL A O 1
ATOM 592 N N . SER A 1 75 ? -8.995 9.358 8.110 1.00 95.12 75 SER A N 1
ATOM 593 C CA . SER A 1 75 ? -10.377 9.350 7.626 1.00 95.12 75 SER A CA 1
ATOM 594 C C . SER A 1 75 ? -10.735 7.962 7.129 1.00 95.12 75 SER A C 1
ATOM 596 O O . SER A 1 75 ? -10.000 7.398 6.321 1.00 95.12 75 SER A O 1
ATOM 598 N N . PHE A 1 76 ? -11.867 7.446 7.585 1.00 95.81 76 PHE A N 1
ATOM 599 C CA . PHE A 1 76 ? -12.461 6.201 7.124 1.00 95.81 76 PHE A CA 1
ATOM 600 C C . PHE A 1 76 ? -13.641 6.523 6.229 1.00 95.81 76 PHE A C 1
ATOM 602 O O . PHE A 1 76 ? -14.545 7.267 6.625 1.00 95.81 76 PHE A O 1
ATOM 609 N N . LEU A 1 77 ? -13.597 6.001 5.011 1.00 92.88 77 LEU A N 1
ATOM 610 C CA . LEU A 1 77 ? -14.530 6.340 3.953 1.00 92.88 77 LEU A CA 1
ATOM 611 C C . LEU A 1 77 ? -15.326 5.111 3.529 1.00 92.88 77 LEU A C 1
ATOM 613 O O . LEU A 1 77 ? -14.814 3.987 3.513 1.00 92.88 77 LEU A O 1
ATOM 617 N N . GLY A 1 78 ? -16.572 5.366 3.157 1.00 91.50 78 GLY A N 1
ATOM 618 C CA . GLY A 1 78 ? -17.502 4.370 2.651 1.00 91.50 78 GLY A CA 1
ATOM 619 C C . GLY A 1 78 ? -18.461 4.982 1.645 1.00 91.50 78 GLY A C 1
ATOM 620 O O . GLY A 1 78 ? -18.415 6.184 1.371 1.00 91.50 78 GLY A O 1
ATOM 621 N N . TYR A 1 79 ? -19.352 4.170 1.089 1.00 89.94 79 TYR A N 1
ATOM 622 C CA . TYR A 1 79 ? -20.360 4.674 0.168 1.00 89.94 79 TYR A CA 1
ATOM 623 C C . TYR A 1 79 ? -21.377 5.503 0.939 1.00 89.94 79 TYR A C 1
ATOM 625 O O . TYR A 1 79 ? -21.777 5.164 2.055 1.00 89.94 79 TYR A O 1
ATOM 633 N N . LYS A 1 80 ? -21.820 6.602 0.336 1.00 87.88 80 LYS A N 1
ATOM 634 C CA . LYS A 1 80 ? -22.785 7.509 0.946 1.00 87.88 80 LYS A CA 1
ATOM 635 C C . LYS A 1 80 ? -24.053 6.750 1.347 1.00 87.88 80 LYS A C 1
ATOM 637 O O . LYS A 1 80 ? -24.701 6.118 0.519 1.00 87.88 80 LYS A O 1
ATOM 642 N N . GLY A 1 81 ? -24.424 6.861 2.622 1.00 86.06 81 GLY A N 1
ATOM 643 C CA . GLY A 1 81 ? -25.585 6.169 3.194 1.00 86.06 81 GLY A CA 1
ATOM 644 C C . GLY A 1 81 ? -25.304 4.744 3.682 1.00 86.06 81 GLY A C 1
ATOM 645 O O . GLY A 1 81 ? -26.197 4.125 4.258 1.00 86.06 81 GLY A O 1
ATOM 646 N N . GLN A 1 82 ? -24.082 4.238 3.510 1.00 89.06 82 GLN A N 1
ATOM 647 C CA . GLN A 1 82 ? -23.628 2.972 4.076 1.00 89.06 82 GLN A CA 1
ATOM 648 C C . GLN A 1 82 ? -22.715 3.226 5.280 1.00 89.06 82 GLN A C 1
ATOM 650 O O . GLN A 1 82 ? -22.037 4.248 5.363 1.00 89.06 82 GLN A O 1
ATOM 655 N N . LYS A 1 83 ? -22.705 2.284 6.228 1.00 88.88 83 LYS A N 1
ATOM 656 C CA . LYS A 1 83 ? -21.768 2.310 7.363 1.00 88.88 83 LYS A CA 1
ATOM 657 C C . LYS A 1 83 ? -20.454 1.602 7.063 1.00 88.88 83 LYS A C 1
ATOM 659 O O . LYS A 1 83 ? -19.507 1.787 7.809 1.00 88.88 83 LYS A O 1
ATOM 664 N N . GLN A 1 84 ? -20.410 0.806 5.996 1.00 92.06 84 GLN A N 1
ATOM 665 C CA . GLN A 1 84 ? -19.252 -0.009 5.670 1.00 92.06 84 GLN A CA 1
ATOM 666 C C . GLN A 1 84 ? -18.070 0.858 5.228 1.00 92.06 84 GLN A C 1
ATOM 668 O O . GLN A 1 84 ? -18.188 1.654 4.296 1.00 92.06 84 GLN A O 1
ATOM 673 N N . VAL A 1 85 ? -16.932 0.674 5.888 1.00 91.38 85 VAL A N 1
ATOM 674 C CA . VAL A 1 85 ? -15.658 1.327 5.591 1.00 91.38 85 VAL A CA 1
ATOM 675 C C . VAL A 1 85 ? -14.852 0.445 4.649 1.00 91.38 85 VAL A C 1
ATOM 677 O O . VAL A 1 85 ? -14.572 -0.699 4.988 1.00 91.38 85 VAL A O 1
ATOM 680 N N . PHE A 1 86 ? -14.420 0.991 3.513 1.00 90.25 86 PHE A N 1
ATOM 681 C CA . PHE A 1 86 ? -13.534 0.285 2.575 1.00 90.25 86 PHE A CA 1
ATOM 682 C C . PHE A 1 86 ? -12.259 1.058 2.231 1.00 90.25 86 PHE A C 1
ATOM 684 O O . PHE A 1 86 ? -11.293 0.451 1.780 1.00 90.25 86 PHE A O 1
ATOM 691 N N . ILE A 1 87 ? -12.208 2.376 2.471 1.00 91.88 87 ILE A N 1
ATOM 692 C CA . ILE A 1 87 ? -10.999 3.193 2.283 1.00 91.88 87 ILE A CA 1
ATOM 693 C C . ILE A 1 87 ? -10.569 3.821 3.606 1.00 91.88 87 ILE A C 1
ATOM 695 O O . ILE A 1 87 ? -11.391 4.335 4.366 1.00 91.88 87 ILE A O 1
ATOM 699 N N . ALA A 1 88 ? -9.257 3.866 3.827 1.00 93.75 88 ALA A N 1
ATOM 700 C CA . ALA A 1 88 ? -8.635 4.740 4.810 1.00 93.75 88 ALA A CA 1
ATOM 701 C C . ALA A 1 88 ? -7.723 5.764 4.120 1.00 93.75 88 ALA A C 1
ATOM 703 O O . ALA A 1 88 ? -6.980 5.434 3.195 1.00 93.75 88 ALA A O 1
ATOM 704 N N . ALA A 1 89 ? -7.753 7.009 4.592 1.00 92.06 89 ALA A N 1
ATOM 705 C CA . ALA A 1 89 ? -6.891 8.088 4.121 1.00 92.06 89 ALA A CA 1
ATOM 706 C C . ALA A 1 89 ? -6.135 8.733 5.288 1.00 92.06 89 ALA A C 1
ATOM 708 O O . ALA A 1 89 ? -6.725 9.036 6.328 1.00 92.06 89 ALA A O 1
ATOM 709 N N . LEU A 1 90 ? -4.834 8.969 5.099 1.00 90.00 90 LEU A N 1
ATOM 710 C CA . LEU A 1 90 ? -3.967 9.678 6.037 1.00 90.00 90 LEU A CA 1
ATOM 711 C C . LEU A 1 90 ? -3.599 11.042 5.456 1.00 90.00 90 LEU A C 1
ATOM 713 O O . LEU A 1 90 ? -2.985 11.140 4.392 1.00 90.00 90 LEU A O 1
ATOM 717 N N . THR A 1 91 ? -3.924 12.106 6.178 1.00 86.88 91 THR A N 1
ATOM 718 C CA . THR A 1 91 ? -3.702 13.487 5.735 1.00 86.88 91 THR A CA 1
ATOM 719 C C . THR A 1 91 ? -3.112 14.342 6.858 1.00 86.88 91 THR A C 1
ATOM 721 O O . THR A 1 91 ? -3.274 14.064 8.047 1.00 86.88 91 THR A O 1
ATOM 724 N N . LEU A 1 92 ? -2.437 15.439 6.504 1.00 83.06 92 LEU A N 1
ATOM 725 C CA . LEU A 1 92 ? -1.972 16.435 7.489 1.00 83.06 92 LEU A CA 1
ATOM 726 C C . LEU A 1 92 ? -3.059 17.461 7.855 1.00 83.06 92 LEU A C 1
ATOM 728 O O . LEU A 1 92 ? -2.961 18.162 8.865 1.00 83.06 92 LEU A O 1
ATOM 732 N N . LYS A 1 93 ? -4.112 17.547 7.038 1.00 84.12 93 LYS A N 1
ATOM 733 C CA . LYS A 1 93 ? -5.285 18.411 7.221 1.00 84.12 93 LYS A CA 1
ATOM 734 C C . LYS A 1 93 ? -6.561 17.576 7.068 1.00 84.12 93 LYS A C 1
ATOM 736 O O . LYS A 1 93 ? -6.508 16.591 6.341 1.00 84.12 93 LYS A O 1
ATOM 741 N N . PRO A 1 94 ? -7.695 17.972 7.669 1.00 87.31 94 PRO A N 1
ATOM 742 C CA . PRO A 1 94 ? -8.961 17.263 7.491 1.00 87.31 94 PRO A CA 1
ATOM 743 C C . PRO A 1 94 ? -9.298 17.054 6.010 1.00 87.31 94 PRO A C 1
ATOM 745 O O . PRO A 1 94 ? -9.002 17.929 5.193 1.00 87.31 94 PRO A O 1
ATOM 748 N N . LEU A 1 95 ? -9.911 15.925 5.681 1.00 86.50 95 LEU A N 1
ATOM 749 C CA . LEU A 1 95 ? -10.552 15.664 4.400 1.00 86.50 95 LEU A CA 1
ATOM 750 C C . LEU A 1 95 ? -11.891 16.409 4.368 1.00 86.50 95 LEU A C 1
ATOM 752 O O . LEU A 1 95 ? -12.701 16.266 5.285 1.00 86.50 95 LEU A O 1
ATOM 756 N N . GLU A 1 96 ? -12.108 17.235 3.347 1.00 86.69 96 GLU A N 1
ATOM 757 C CA . GLU A 1 96 ? -13.322 18.063 3.236 1.00 86.69 96 GLU A CA 1
ATOM 758 C C . GLU A 1 96 ? -14.239 17.566 2.124 1.00 86.69 96 GLU A C 1
ATOM 760 O O . GLU A 1 96 ? -15.460 17.662 2.238 1.00 86.69 96 GLU A O 1
ATOM 765 N N . LYS A 1 97 ? -13.660 17.039 1.041 1.00 85.44 97 LYS A N 1
ATOM 766 C CA . LYS A 1 97 ? -14.395 16.566 -0.131 1.00 85.44 97 LYS A CA 1
ATOM 767 C C . LYS A 1 97 ? -13.863 15.191 -0.536 1.00 85.44 97 LYS A C 1
ATOM 769 O O . LYS A 1 97 ? -13.090 15.107 -1.488 1.00 85.44 97 LYS A O 1
ATOM 774 N N . PRO A 1 98 ? -14.283 14.106 0.141 1.00 82.88 98 PRO A N 1
ATOM 775 C CA . PRO A 1 98 ? -13.694 12.776 -0.016 1.00 82.88 98 PRO A CA 1
ATOM 776 C C . PRO A 1 98 ? -13.554 12.327 -1.471 1.00 82.88 98 PRO A C 1
ATOM 778 O O . PRO A 1 98 ? -12.457 11.973 -1.881 1.00 82.88 98 PRO A O 1
ATOM 781 N N . ASN A 1 99 ? -14.616 12.459 -2.275 1.00 78.69 99 ASN A N 1
ATOM 782 C CA . ASN A 1 99 ? -14.601 12.092 -3.696 1.00 78.69 99 ASN A CA 1
ATOM 783 C C . ASN A 1 99 ? -13.493 12.793 -4.492 1.00 78.69 99 ASN A C 1
ATOM 785 O O . ASN A 1 99 ? -12.801 12.147 -5.267 1.00 78.69 99 ASN A O 1
ATOM 789 N N . SER A 1 100 ? -13.310 14.106 -4.328 1.00 76.38 100 SER A N 1
ATOM 790 C CA . SER A 1 100 ? -12.274 14.829 -5.075 1.00 76.38 100 SER A CA 1
ATOM 791 C C . SER A 1 100 ? -10.896 14.694 -4.445 1.00 76.38 100 SER A C 1
ATOM 793 O O . SER A 1 100 ? -9.901 14.708 -5.161 1.00 76.38 100 SER A O 1
ATOM 795 N N . ASP A 1 101 ? -10.832 14.594 -3.121 1.00 76.12 101 ASP A N 1
ATOM 796 C CA . ASP A 1 101 ? -9.580 14.646 -2.377 1.00 76.12 101 ASP A CA 1
ATOM 797 C C . ASP A 1 101 ? -8.808 13.319 -2.481 1.00 76.12 101 ASP A C 1
ATOM 799 O O . ASP A 1 101 ? -7.588 13.352 -2.601 1.00 76.12 101 ASP A O 1
ATOM 803 N N . ILE A 1 102 ? -9.487 12.161 -2.514 1.00 73.75 102 ILE A N 1
ATOM 804 C CA . ILE A 1 102 ? -8.820 10.858 -2.726 1.00 73.75 102 ILE A CA 1
ATOM 805 C C . ILE A 1 102 ? -8.387 10.652 -4.183 1.00 73.75 102 ILE A C 1
ATOM 807 O O . ILE A 1 102 ? -7.364 10.026 -4.448 1.00 73.75 102 ILE A O 1
ATOM 811 N N . LEU A 1 103 ? -9.132 11.221 -5.139 1.00 65.44 103 LEU A N 1
ATOM 812 C CA . LEU A 1 103 ? -8.798 11.161 -6.565 1.00 65.44 103 LEU A CA 1
ATOM 813 C C . LEU A 1 103 ? -7.598 12.050 -6.928 1.00 65.44 103 LEU A C 1
ATOM 815 O O . LEU A 1 103 ? -6.980 11.866 -7.976 1.00 65.44 103 LEU A O 1
ATOM 819 N N . ARG A 1 104 ? -7.236 13.002 -6.063 1.00 63.81 104 ARG A N 1
ATOM 820 C CA . ARG A 1 104 ? -6.067 13.874 -6.225 1.00 63.81 104 ARG A CA 1
ATOM 821 C C . ARG A 1 104 ? -4.837 13.253 -5.570 1.00 63.81 104 ARG A C 1
ATOM 823 O O . ARG A 1 104 ? -4.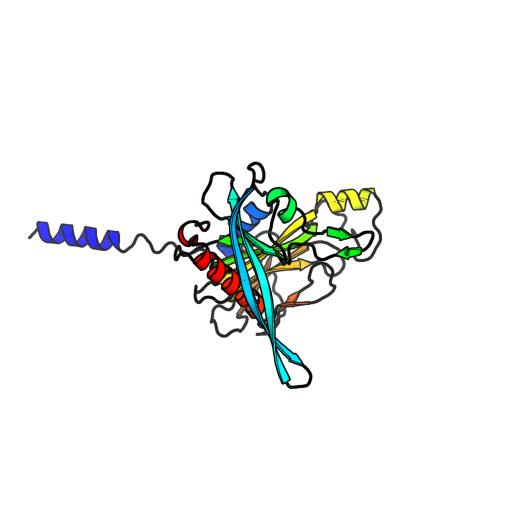430 13.632 -4.477 1.00 63.81 104 ARG A O 1
ATOM 830 N N . ILE A 1 105 ? -4.228 12.297 -6.267 1.00 54.94 105 ILE A N 1
ATOM 831 C CA . ILE A 1 105 ? -2.970 11.657 -5.836 1.00 54.94 105 ILE A CA 1
ATOM 832 C C . ILE A 1 105 ? -1.769 12.613 -6.016 1.00 54.94 105 ILE A C 1
ATOM 834 O O . ILE A 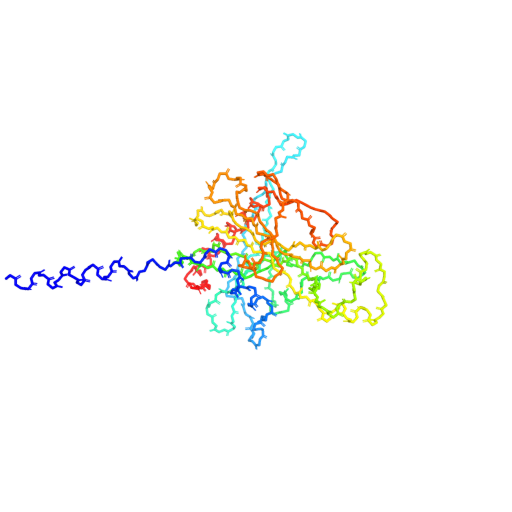1 105 ? -0.783 12.518 -5.289 1.00 54.94 105 ILE A O 1
ATOM 838 N N . VAL A 1 106 ? -1.863 13.575 -6.943 1.00 42.16 106 VAL A N 1
ATOM 839 C CA . VAL A 1 106 ? -0.836 14.594 -7.213 1.00 42.16 106 VAL A CA 1
ATOM 840 C C . VAL A 1 106 ? -1.495 15.974 -7.244 1.00 42.16 106 VAL A C 1
ATOM 842 O O . VAL A 1 106 ? -2.413 16.191 -8.033 1.00 42.16 106 VAL A O 1
ATOM 845 N N . ASP A 1 107 ? -1.020 16.902 -6.407 1.00 43.25 107 ASP A N 1
ATOM 846 C CA . ASP A 1 107 ? -1.329 18.332 -6.527 1.00 43.25 107 ASP A CA 1
ATOM 847 C C . ASP A 1 107 ? -0.143 19.034 -7.204 1.00 43.25 107 ASP A C 1
ATOM 849 O O . ASP A 1 107 ? 1.022 18.849 -6.833 1.00 43.25 107 ASP A O 1
ATOM 853 N N . PHE A 1 108 ? -0.444 19.875 -8.187 1.00 34.03 108 PHE A N 1
ATOM 854 C CA . PHE A 1 108 ? 0.532 20.756 -8.819 1.00 34.03 108 PHE A CA 1
ATOM 855 C C . PHE A 1 108 ? 0.383 22.153 -8.212 1.00 34.03 108 PHE A C 1
ATOM 857 O O . PHE A 1 108 ? -0.688 22.752 -8.312 1.00 34.03 108 PHE A O 1
ATOM 864 N N . ASP A 1 109 ? 1.438 22.661 -7.566 1.00 34.91 109 ASP A N 1
ATOM 865 C CA . ASP A 1 109 ? 1.561 24.095 -7.281 1.00 34.91 109 ASP A CA 1
ATOM 866 C C . ASP A 1 109 ? 2.531 24.677 -8.311 1.00 34.91 109 ASP A C 1
ATOM 868 O O . ASP A 1 109 ? 3.751 24.538 -8.178 1.00 34.91 109 ASP A O 1
ATOM 872 N N . ASP A 1 110 ? 1.965 25.251 -9.374 1.00 44.97 110 ASP A N 1
ATOM 873 C CA . ASP A 1 110 ? 2.683 25.691 -10.575 1.00 44.97 110 ASP A CA 1
ATOM 874 C C . ASP A 1 110 ? 3.404 24.518 -11.288 1.00 44.97 110 ASP A C 1
ATOM 876 O O . ASP A 1 110 ? 2.830 23.438 -11.444 1.00 44.97 110 ASP A O 1
ATOM 880 N N . THR A 1 111 ? 4.657 24.676 -11.730 1.00 29.02 111 THR A N 1
ATOM 881 C CA . THR A 1 111 ? 5.411 23.619 -12.435 1.00 29.02 111 THR A CA 1
ATOM 882 C C . THR A 1 111 ? 6.046 22.573 -11.515 1.00 29.02 111 THR A C 1
ATOM 884 O O . THR A 1 111 ? 6.764 21.694 -11.995 1.00 29.02 111 THR A O 1
ATOM 887 N N . SER A 1 112 ? 5.850 22.669 -10.197 1.00 24.41 112 SER A N 1
ATOM 888 C CA . SER A 1 112 ? 6.458 21.752 -9.230 1.00 24.41 112 SER A CA 1
ATOM 889 C C . SER A 1 112 ? 5.402 20.804 -8.660 1.00 24.41 112 SER A C 1
ATOM 891 O O . SER A 1 112 ? 4.478 21.268 -7.984 1.00 24.41 112 SER A O 1
ATOM 893 N N . PRO A 1 113 ? 5.522 19.479 -8.868 1.00 32.59 113 PRO A N 1
ATOM 894 C CA . PRO A 1 113 ? 4.659 18.540 -8.170 1.00 32.59 113 PRO A CA 1
ATOM 895 C C . PRO A 1 113 ? 4.920 18.672 -6.667 1.00 32.59 113 PRO A C 1
ATOM 897 O O . PRO A 1 113 ? 6.066 18.601 -6.212 1.00 32.59 113 PRO A O 1
ATOM 900 N N . ARG A 1 114 ? 3.863 18.873 -5.882 1.00 39.72 114 ARG A N 1
ATOM 901 C CA . ARG A 1 114 ? 3.930 18.737 -4.428 1.00 39.72 114 ARG A CA 1
ATOM 902 C C . ARG A 1 114 ? 3.321 17.396 -4.055 1.00 39.72 114 ARG A C 1
ATOM 904 O O . ARG A 1 114 ? 2.329 16.972 -4.642 1.00 39.72 114 ARG A O 1
ATOM 911 N N . LEU A 1 115 ? 3.897 16.737 -3.049 1.00 38.31 115 LEU A N 1
ATOM 912 C CA . LEU A 1 115 ? 3.164 15.685 -2.347 1.00 38.31 115 LEU A CA 1
ATOM 913 C C . LEU A 1 115 ? 1.850 16.317 -1.862 1.00 38.31 115 LEU A C 1
ATOM 915 O O . LEU A 1 115 ? 1.881 17.356 -1.194 1.00 38.31 115 LEU A O 1
ATOM 919 N N . GLY A 1 116 ? 0.720 15.758 -2.298 1.00 42.50 116 GLY A N 1
ATOM 920 C CA . GLY A 1 116 ? -0.602 16.348 -2.101 1.00 42.50 116 GLY A CA 1
ATOM 921 C C . GLY A 1 116 ? -1.021 16.437 -0.630 1.00 42.50 116 GLY A C 1
ATOM 922 O O . GLY A 1 116 ? -0.328 15.994 0.288 1.00 42.50 116 GLY A O 1
ATOM 923 N N . ARG A 1 117 ? -2.213 17.001 -0.387 1.00 53.34 117 ARG A N 1
ATOM 924 C CA . ARG A 1 117 ? -2.854 17.093 0.948 1.00 53.34 117 ARG A CA 1
ATOM 925 C C . ARG A 1 117 ? -3.009 15.721 1.641 1.00 53.34 117 ARG A C 1
ATOM 927 O O . ARG A 1 117 ? -3.093 15.668 2.874 1.00 53.34 117 ARG A O 1
ATOM 934 N N . VAL A 1 118 ? -3.034 14.644 0.854 1.00 55.47 118 VAL A N 1
ATOM 935 C CA . VAL A 1 118 ? -3.117 13.237 1.265 1.00 55.47 118 VAL A CA 1
ATOM 936 C C . VAL A 1 118 ? -1.720 12.622 1.257 1.00 55.47 118 VAL A C 1
ATOM 938 O O . VAL A 1 118 ? -1.079 12.538 0.216 1.00 55.47 118 VAL A O 1
ATOM 941 N N . SER A 1 119 ? -1.240 12.197 2.427 1.00 61.69 119 SER A N 1
ATOM 942 C CA . SER A 1 119 ? 0.063 11.537 2.559 1.00 61.69 119 SER A CA 1
ATOM 943 C C . SER A 1 119 ? 0.034 10.122 1.980 1.00 61.69 119 SER A C 1
ATOM 945 O O . SER A 1 119 ? 1.018 9.685 1.397 1.00 61.69 119 SER A O 1
ATOM 947 N N . THR A 1 120 ? -1.087 9.417 2.143 1.00 78.25 120 THR A N 1
ATOM 948 C CA . THR A 1 120 ? -1.421 8.163 1.451 1.00 78.25 120 THR A CA 1
ATOM 949 C C . THR A 1 120 ? -2.905 7.842 1.678 1.00 78.25 120 THR A C 1
ATOM 951 O O . THR A 1 120 ? -3.510 8.332 2.636 1.00 78.25 120 THR A O 1
ATOM 954 N N . TRP A 1 121 ? -3.496 7.028 0.811 1.00 88.25 121 TRP A N 1
ATOM 955 C CA . TRP A 1 121 ? -4.806 6.414 1.009 1.00 88.25 121 TRP A CA 1
ATOM 956 C C . TRP A 1 121 ? -4.801 5.006 0.419 1.00 88.25 121 TRP A C 1
ATOM 958 O O . TRP A 1 121 ? -3.917 4.654 -0.362 1.00 88.25 121 TRP A O 1
ATOM 968 N N . GLY A 1 122 ? -5.771 4.187 0.794 1.00 89.75 122 GLY A N 1
ATOM 969 C CA . GLY A 1 122 ? -5.862 2.836 0.269 1.00 89.75 122 GLY A CA 1
ATOM 970 C C . GLY A 1 122 ? -7.085 2.087 0.751 1.00 89.75 122 GLY A C 1
ATOM 971 O O . GLY A 1 122 ? -7.803 2.566 1.632 1.00 89.75 122 GLY A O 1
ATOM 972 N N . TYR A 1 123 ? -7.290 0.906 0.179 1.00 92.62 123 TYR A N 1
ATOM 973 C CA . TYR A 1 123 ? -8.305 -0.021 0.657 1.00 92.62 123 TYR A CA 1
ATOM 974 C C . TYR A 1 123 ? -7.830 -0.726 1.924 1.00 92.62 123 TYR A C 1
ATOM 976 O O . TYR A 1 123 ? -6.649 -1.067 2.036 1.00 92.62 123 TYR A O 1
ATOM 984 N N . VAL A 1 124 ? -8.744 -0.939 2.867 1.00 95.06 124 VAL A N 1
ATOM 985 C CA . VAL A 1 124 ? -8.467 -1.591 4.153 1.00 95.06 124 VAL A CA 1
ATOM 986 C C . VAL A 1 124 ? -9.485 -2.688 4.424 1.00 95.06 124 VAL A C 1
ATOM 988 O O . VAL A 1 124 ? -10.667 -2.506 4.137 1.00 95.06 124 VAL A O 1
ATOM 991 N N . PHE A 1 125 ? -9.025 -3.807 4.981 1.00 95.44 125 PHE A N 1
ATOM 992 C CA . PHE A 1 125 ? -9.869 -4.972 5.244 1.00 95.44 125 PHE A CA 1
ATOM 993 C C . PHE A 1 125 ? -9.556 -5.603 6.601 1.00 95.44 125 PHE A C 1
ATOM 995 O O . PHE A 1 125 ? -8.417 -5.549 7.075 1.00 95.44 125 PHE A O 1
ATOM 1002 N N . ASP A 1 126 ? -10.594 -6.209 7.168 1.00 94.56 126 ASP A N 1
ATOM 1003 C CA . ASP A 1 126 ? -10.569 -7.116 8.315 1.00 94.56 126 ASP A CA 1
ATOM 1004 C C . ASP A 1 126 ? -10.861 -8.529 7.775 1.00 94.56 126 ASP A C 1
ATOM 1006 O O . ASP A 1 126 ? -12.019 -8.877 7.514 1.00 94.56 126 ASP A O 1
ATOM 1010 N N . ARG A 1 127 ? -9.804 -9.303 7.490 1.00 92.75 127 ARG A N 1
ATOM 1011 C CA . ARG A 1 127 ? -9.892 -10.645 6.883 1.00 92.75 127 ARG A CA 1
ATOM 1012 C C . ARG A 1 127 ? -10.242 -11.716 7.912 1.00 92.75 127 ARG A C 1
ATOM 1014 O O . ARG A 1 127 ? -10.775 -12.760 7.542 1.00 92.75 127 ARG A O 1
ATOM 1021 N N . ASN A 1 128 ? -9.927 -11.501 9.191 1.00 91.19 128 ASN A N 1
ATOM 1022 C CA . ASN A 1 128 ? -10.210 -12.473 10.253 1.00 91.19 128 ASN A CA 1
ATOM 1023 C C . ASN A 1 128 ? -11.476 -12.157 11.069 1.00 91.19 128 ASN A C 1
ATOM 1025 O O . ASN A 1 128 ? -11.879 -12.977 11.898 1.00 91.19 128 ASN A O 1
ATOM 1029 N N . ASN A 1 129 ? -12.131 -11.030 10.783 1.00 91.00 129 ASN A N 1
ATOM 1030 C CA . ASN A 1 129 ? -13.360 -10.556 11.408 1.00 91.00 129 ASN A CA 1
ATOM 1031 C C . ASN A 1 129 ? -13.205 -10.268 12.918 1.00 91.00 129 ASN A C 1
ATOM 1033 O O . ASN A 1 129 ? -14.160 -10.448 13.684 1.00 91.00 129 ASN A O 1
ATOM 1037 N N . ASP A 1 130 ? -12.012 -9.851 13.361 1.00 92.31 130 ASP A N 1
ATOM 1038 C CA . ASP A 1 130 ? -11.723 -9.481 14.756 1.00 92.31 130 ASP A CA 1
ATOM 1039 C C . ASP A 1 130 ? -11.977 -7.989 15.060 1.00 92.31 130 ASP A C 1
ATOM 1041 O O . ASP A 1 130 ? -11.852 -7.544 16.209 1.00 92.31 130 ASP A O 1
ATOM 1045 N N . GLY A 1 131 ? -12.386 -7.223 14.047 1.00 92.75 131 GLY A N 1
ATOM 1046 C CA . GLY A 1 131 ? -12.646 -5.793 14.119 1.00 92.75 131 GLY A CA 1
ATOM 1047 C C . GLY A 1 131 ? -11.402 -4.922 13.949 1.00 92.75 131 GLY A C 1
ATOM 1048 O O . GLY A 1 131 ? -11.477 -3.717 14.225 1.00 92.75 131 GLY A O 1
ATOM 1049 N N . LYS A 1 132 ? -10.268 -5.491 13.529 1.00 95.75 132 LYS A N 1
ATOM 1050 C CA . LYS A 1 132 ? -9.043 -4.764 13.197 1.00 95.75 132 LYS A CA 1
ATOM 1051 C C . LYS A 1 132 ? -8.716 -4.907 11.721 1.00 95.75 132 LYS A C 1
ATOM 1053 O O . LYS A 1 132 ? -9.018 -5.887 11.063 1.00 95.75 132 LYS A O 1
ATOM 1058 N N . ILE A 1 133 ? -8.048 -3.888 11.209 1.00 97.06 133 ILE A N 1
ATOM 1059 C CA . ILE A 1 133 ? -7.446 -3.916 9.887 1.00 97.06 133 ILE A CA 1
ATOM 1060 C C . ILE A 1 133 ? -6.219 -4.819 9.971 1.00 97.06 133 ILE A C 1
ATOM 1062 O O . ILE A 1 133 ? -5.330 -4.558 10.786 1.00 97.06 133 ILE A O 1
ATOM 1066 N N . ASP A 1 134 ? -6.159 -5.818 9.099 1.00 96.25 134 ASP A N 1
ATOM 1067 C CA . ASP A 1 134 ? -5.013 -6.720 8.927 1.00 96.25 134 ASP A CA 1
ATOM 1068 C C . ASP A 1 134 ? -4.489 -6.732 7.475 1.00 96.25 134 ASP A C 1
ATOM 1070 O O . ASP A 1 134 ? -3.434 -7.296 7.187 1.00 96.25 134 ASP A O 1
ATOM 1074 N N . TYR A 1 135 ? -5.181 -6.045 6.559 1.00 96.81 135 TYR A N 1
ATOM 1075 C CA . TYR A 1 135 ? -4.774 -5.898 5.166 1.00 96.81 135 TYR A CA 1
ATOM 1076 C C . TYR A 1 135 ? -4.928 -4.457 4.682 1.00 96.81 135 TYR A C 1
ATOM 1078 O O . TYR A 1 135 ? -5.951 -3.807 4.911 1.00 96.81 135 TYR A O 1
ATOM 1086 N N . MET A 1 136 ? -3.928 -3.967 3.950 1.00 96.25 136 MET A N 1
ATOM 1087 C CA . MET A 1 136 ? -3.930 -2.641 3.337 1.00 96.25 136 MET A CA 1
ATOM 1088 C C . MET A 1 136 ? -3.442 -2.709 1.887 1.00 96.25 136 MET A C 1
ATOM 1090 O O . MET A 1 136 ? -2.320 -3.137 1.632 1.00 96.25 136 MET A O 1
ATOM 1094 N N . ALA A 1 137 ? -4.227 -2.196 0.942 1.00 94.31 137 ALA A N 1
ATOM 1095 C CA . ALA A 1 137 ? -3.759 -1.885 -0.409 1.00 94.31 137 ALA A CA 1
ATOM 1096 C C . ALA A 1 137 ? -3.582 -0.372 -0.522 1.00 94.31 137 ALA A C 1
ATOM 1098 O O . ALA A 1 137 ? -4.551 0.355 -0.734 1.00 94.31 137 ALA A O 1
ATOM 1099 N N . LEU A 1 138 ? -2.353 0.104 -0.319 1.00 91.69 138 LEU A N 1
ATOM 1100 C CA . LEU A 1 138 ? -2.022 1.527 -0.248 1.00 91.69 138 LEU A CA 1
ATOM 1101 C C . LEU A 1 138 ? -1.566 2.046 -1.607 1.00 91.69 138 LEU A C 1
ATOM 1103 O O . LEU A 1 138 ? -0.758 1.401 -2.275 1.00 91.69 138 LEU A O 1
ATOM 1107 N N . VAL A 1 139 ? -2.052 3.225 -1.990 1.00 87.62 139 VAL A N 1
ATOM 1108 C CA . VAL A 1 139 ? -1.671 3.876 -3.243 1.00 87.62 139 VAL A CA 1
ATOM 1109 C C . VAL A 1 139 ? -0.171 4.180 -3.256 1.00 87.62 139 VAL A C 1
ATOM 1111 O O . VAL A 1 139 ? 0.364 4.761 -2.308 1.00 87.62 139 VAL A O 1
ATOM 1114 N N . ASP A 1 140 ? 0.498 3.793 -4.338 1.00 84.50 140 ASP A N 1
ATOM 1115 C CA . ASP A 1 140 ? 1.913 4.102 -4.597 1.00 84.50 140 ASP A CA 1
ATOM 1116 C C . ASP A 1 140 ? 2.065 5.206 -5.652 1.00 84.50 140 ASP A C 1
ATOM 1118 O O . ASP A 1 140 ? 3.005 5.997 -5.633 1.00 84.50 140 ASP A O 1
ATOM 1122 N N . GLY A 1 141 ? 1.103 5.288 -6.573 1.00 80.56 141 GLY A N 1
ATOM 1123 C CA . GLY A 1 141 ? 1.083 6.274 -7.642 1.00 80.56 141 GLY A CA 1
ATOM 1124 C C . GLY A 1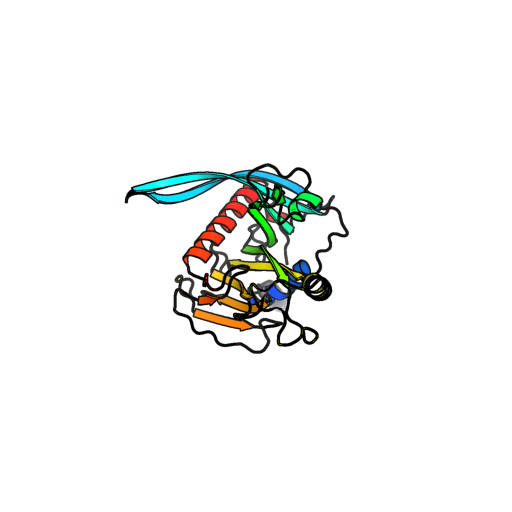 141 ? 0.281 5.780 -8.836 1.00 80.56 141 GLY A C 1
ATOM 1125 O O . GLY A 1 141 ? -0.692 5.044 -8.683 1.00 80.56 141 GLY A O 1
ATOM 1126 N N . ALA A 1 142 ? 0.700 6.177 -10.032 1.00 82.12 142 ALA A N 1
ATOM 1127 C CA . ALA A 1 142 ? 0.164 5.654 -11.277 1.00 82.12 142 ALA A CA 1
ATOM 1128 C C . ALA A 1 142 ? 1.308 5.382 -12.251 1.00 82.12 142 ALA A C 1
ATOM 1130 O O . ALA A 1 142 ? 2.212 6.205 -12.397 1.00 82.12 142 ALA A O 1
ATOM 1131 N N . ALA A 1 143 ? 1.260 4.235 -12.917 1.00 82.12 143 ALA A N 1
ATOM 1132 C CA . ALA A 1 143 ? 2.195 3.900 -13.982 1.00 82.12 143 ALA A CA 1
ATOM 1133 C C . ALA A 1 143 ? 1.511 2.991 -15.000 1.00 82.12 143 ALA A C 1
ATOM 1135 O O . ALA A 1 143 ? 0.461 2.403 -14.706 1.00 82.12 143 ALA A O 1
ATOM 1136 N N . PRO A 1 144 ? 2.067 2.878 -16.209 1.00 83.69 144 PRO A N 1
ATOM 1137 C CA . PRO A 1 144 ? 1.454 2.059 -17.223 1.00 83.69 144 PRO A CA 1
ATOM 1138 C C . PRO A 1 144 ? 1.897 0.604 -17.109 1.00 83.69 144 PRO A C 1
ATOM 1140 O O . PRO A 1 144 ? 3.032 0.287 -16.744 1.00 83.69 144 PRO A O 1
ATOM 1143 N N . PHE A 1 145 ? 0.972 -0.292 -17.431 1.00 83.44 145 PHE A N 1
ATOM 1144 C CA . PHE A 1 145 ? 1.209 -1.731 -17.434 1.00 83.44 145 PHE A CA 1
ATOM 1145 C C . PHE A 1 145 ? 1.554 -2.198 -18.836 1.00 83.44 145 PHE A C 1
ATOM 1147 O O . PHE A 1 145 ? 0.855 -1.855 -19.791 1.00 83.44 145 PHE A O 1
ATOM 1154 N N . LYS A 1 146 ? 2.654 -2.946 -18.957 1.00 76.06 146 LYS A N 1
ATOM 1155 C CA . LYS A 1 146 ? 3.094 -3.478 -20.242 1.00 76.06 146 LYS A CA 1
ATOM 1156 C C . LYS A 1 146 ? 2.008 -4.381 -20.827 1.00 76.06 146 LYS A C 1
ATOM 1158 O O . LYS A 1 146 ? 1.488 -5.249 -20.131 1.00 76.06 146 LYS A O 1
ATOM 1163 N N . ASP A 1 147 ? 1.722 -4.203 -22.109 1.00 73.12 147 ASP A N 1
ATOM 1164 C CA . ASP A 1 147 ? 0.916 -5.133 -22.891 1.00 73.12 147 ASP A CA 1
ATOM 1165 C C . ASP A 1 147 ? 1.592 -5.456 -24.228 1.00 73.12 147 ASP A C 1
ATOM 1167 O O . ASP A 1 147 ? 2.621 -4.875 -24.583 1.00 73.12 147 ASP A O 1
ATOM 1171 N N . ASP A 1 148 ? 1.006 -6.398 -24.962 1.00 71.62 148 ASP A N 1
ATOM 1172 C CA . ASP A 1 148 ? 1.541 -6.880 -26.237 1.00 71.62 148 ASP A CA 1
ATOM 1173 C C . ASP A 1 148 ? 1.423 -5.850 -27.378 1.00 71.62 148 ASP A C 1
ATOM 1175 O O . ASP A 1 148 ? 1.994 -6.047 -28.450 1.00 71.62 148 ASP A O 1
ATOM 1179 N N . GLN A 1 149 ? 0.681 -4.755 -27.177 1.00 68.12 149 GLN A N 1
ATOM 1180 C CA . GLN A 1 149 ? 0.504 -3.680 -28.159 1.00 68.12 149 GLN A CA 1
ATOM 1181 C C . GLN A 1 149 ? 1.569 -2.584 -28.021 1.00 68.12 149 GLN A C 1
ATOM 1183 O O . GLN A 1 149 ? 1.713 -1.750 -28.918 1.00 68.12 149 GLN A O 1
ATOM 1188 N N . VAL A 1 150 ? 2.320 -2.566 -26.915 1.00 70.19 150 VAL A N 1
ATOM 1189 C CA . VAL A 1 150 ? 3.432 -1.637 -26.702 1.00 70.19 150 VAL A CA 1
ATOM 1190 C C . VAL A 1 150 ? 4.626 -2.054 -27.572 1.00 70.19 150 VAL A C 1
ATOM 1192 O O . VAL A 1 150 ? 5.091 -3.191 -27.457 1.00 70.19 150 VAL A O 1
ATOM 1195 N N . PRO A 1 151 ? 5.192 -1.153 -28.403 1.00 73.38 151 PRO A N 1
ATOM 1196 C CA . PRO A 1 151 ? 6.426 -1.446 -29.120 1.00 73.38 151 PRO A CA 1
ATOM 1197 C C . PRO A 1 151 ? 7.536 -1.898 -28.152 1.00 73.38 151 PRO A C 1
ATOM 1199 O O . PRO A 1 151 ? 7.687 -1.298 -27.083 1.00 73.38 151 PRO A O 1
ATOM 1202 N N . PRO A 1 152 ? 8.353 -2.912 -28.499 1.00 72.69 152 PRO A N 1
ATOM 1203 C CA . PRO A 1 152 ? 9.393 -3.436 -27.606 1.00 72.69 152 PRO A CA 1
ATOM 1204 C C . PRO A 1 152 ? 10.381 -2.367 -27.126 1.00 72.69 152 PRO A C 1
ATOM 1206 O O . PRO A 1 152 ? 11.010 -2.502 -26.072 1.00 72.69 152 PRO A O 1
ATOM 1209 N N . ASP A 1 153 ? 10.525 -1.303 -27.915 1.00 73.62 153 ASP A N 1
ATOM 1210 C CA . ASP A 1 153 ? 11.411 -0.190 -27.673 1.00 73.62 153 ASP A CA 1
ATOM 1211 C C . ASP A 1 153 ? 10.739 1.061 -27.079 1.00 73.62 153 ASP A C 1
ATOM 1213 O O . ASP A 1 153 ? 11.336 2.143 -27.097 1.00 73.62 153 ASP A O 1
ATOM 1217 N N . PHE A 1 154 ? 9.560 0.923 -26.462 1.00 77.25 154 PHE A N 1
ATOM 1218 C CA . PHE A 1 154 ? 8.758 2.057 -26.007 1.00 77.25 154 PHE A CA 1
ATOM 1219 C C . PHE A 1 154 ? 8.266 1.969 -24.540 1.00 77.25 154 PHE A C 1
ATOM 1221 O O . PHE A 1 154 ? 7.848 0.897 -24.110 1.00 77.25 154 PHE A O 1
ATOM 1228 N N . PRO A 1 155 ? 8.266 3.088 -23.773 1.00 76.62 155 PRO A N 1
ATOM 1229 C CA . PRO A 1 155 ? 9.177 4.208 -23.891 1.00 76.62 155 PRO A CA 1
ATOM 1230 C C . PRO A 1 155 ? 10.513 3.858 -23.245 1.00 76.62 155 PRO A C 1
ATOM 1232 O O . PRO A 1 155 ? 10.613 3.015 -22.353 1.00 76.62 155 PRO A O 1
ATOM 1235 N N . VAL A 1 156 ? 11.573 4.520 -23.688 1.00 79.25 156 VAL A N 1
ATOM 1236 C CA . VAL A 1 156 ? 12.847 4.496 -22.968 1.00 79.25 156 VAL A CA 1
ATOM 1237 C C . VAL A 1 156 ? 12.714 5.414 -21.755 1.00 79.25 156 VAL A C 1
ATOM 1239 O O . VAL A 1 156 ? 12.308 6.570 -21.898 1.00 79.25 156 VAL A O 1
ATOM 1242 N N . ARG A 1 157 ? 13.075 4.930 -20.564 1.00 75.44 157 ARG A N 1
ATOM 1243 C CA . ARG A 1 157 ? 13.058 5.756 -19.354 1.00 75.44 157 ARG A CA 1
ATOM 1244 C C . ARG A 1 157 ? 13.920 7.011 -19.547 1.00 75.44 157 ARG A C 1
ATOM 1246 O O . ARG A 1 157 ? 15.050 6.935 -20.026 1.00 75.44 157 ARG A O 1
ATOM 1253 N N . GLY A 1 158 ? 13.382 8.168 -19.161 1.00 72.12 158 GLY A N 1
ATOM 1254 C CA . GLY A 1 158 ? 14.075 9.460 -19.236 1.00 72.12 158 GLY A CA 1
ATOM 1255 C C . GLY A 1 158 ? 14.097 10.117 -20.622 1.00 72.12 158 GLY A C 1
ATOM 1256 O O . GLY A 1 158 ? 14.612 11.228 -20.747 1.00 72.12 158 GLY A O 1
ATOM 1257 N N . GLN A 1 159 ? 13.529 9.486 -21.655 1.00 81.00 159 GLN A N 1
ATOM 1258 C CA . GLN A 1 159 ? 13.345 10.125 -22.959 1.00 81.00 159 GLN A CA 1
ATOM 1259 C C . GLN A 1 159 ? 12.004 10.859 -23.037 1.00 81.00 159 GLN A C 1
ATOM 1261 O O . GLN A 1 159 ? 11.002 10.430 -22.468 1.00 81.00 159 GLN A O 1
ATOM 1266 N N . LYS A 1 160 ? 11.984 11.981 -23.766 1.00 79.62 160 LYS A N 1
ATOM 1267 C CA . LYS A 1 160 ? 10.746 12.718 -24.041 1.00 79.62 160 LYS A CA 1
ATOM 1268 C C . LYS A 1 160 ? 9.871 11.916 -25.001 1.00 79.62 160 LYS A C 1
ATOM 1270 O O . LYS A 1 160 ? 10.350 11.469 -26.040 1.00 79.62 160 LYS A O 1
ATOM 1275 N N . LEU A 1 161 ? 8.592 11.789 -24.664 1.00 80.50 161 LEU A N 1
ATOM 1276 C CA . LEU A 1 161 ? 7.593 11.158 -25.522 1.00 80.50 161 LEU A CA 1
ATOM 1277 C C . LEU A 1 161 ? 7.106 12.148 -26.586 1.00 80.50 161 LEU A C 1
ATOM 1279 O O . LEU A 1 161 ? 6.952 13.340 -26.313 1.00 80.50 161 LEU A O 1
ATOM 1283 N N . THR A 1 162 ? 6.828 11.653 -27.789 1.00 81.62 162 THR A N 1
ATOM 1284 C CA . THR A 1 162 ? 5.987 12.378 -28.758 1.00 81.62 162 THR A CA 1
ATOM 1285 C C . THR A 1 162 ? 4.528 12.404 -28.279 1.00 81.62 162 THR A C 1
ATOM 1287 O O . THR A 1 162 ? 4.154 11.624 -27.405 1.00 81.62 162 THR A O 1
ATOM 1290 N N . LEU A 1 163 ? 3.675 13.270 -28.842 1.00 79.81 163 LEU A N 1
ATOM 1291 C CA . LEU A 1 163 ? 2.256 13.330 -28.450 1.00 79.81 163 LEU A CA 1
ATOM 1292 C C . LEU A 1 163 ? 1.518 11.983 -28.619 1.00 79.81 163 LEU A C 1
ATOM 1294 O O . LEU A 1 163 ? 0.929 11.537 -27.639 1.00 79.81 163 LEU A O 1
ATOM 1298 N N . PRO A 1 164 ? 1.615 11.264 -29.760 1.00 82.12 164 PRO A N 1
ATOM 1299 C CA . PRO A 1 164 ? 0.945 9.965 -29.905 1.00 82.12 164 PRO A CA 1
ATOM 1300 C C . PRO A 1 164 ? 1.459 8.910 -28.918 1.00 82.12 164 PRO A C 1
ATOM 1302 O O . PRO A 1 164 ? 0.719 8.059 -28.433 1.00 82.12 164 PRO A O 1
ATOM 1305 N N . GLN A 1 165 ? 2.751 8.974 -28.595 1.00 80.88 165 GLN A N 1
ATOM 1306 C CA . GLN A 1 165 ? 3.366 8.113 -27.592 1.00 80.88 165 GLN A CA 1
ATOM 1307 C C . GLN A 1 165 ? 2.865 8.432 -26.183 1.00 80.88 165 GLN A C 1
ATOM 1309 O O . GLN A 1 165 ? 2.596 7.513 -25.417 1.00 80.88 165 GLN A O 1
ATOM 1314 N N . LEU A 1 166 ? 2.729 9.713 -25.840 1.00 80.69 166 LEU A N 1
ATOM 1315 C CA . LEU A 1 166 ? 2.162 10.143 -24.566 1.00 80.69 166 LEU A CA 1
ATOM 1316 C C . LEU A 1 166 ? 0.703 9.695 -24.435 1.00 80.69 166 LEU A C 1
ATOM 1318 O O . LEU A 1 166 ? 0.327 9.185 -23.386 1.00 80.69 166 LEU A O 1
ATOM 1322 N N . GLU A 1 167 ? -0.094 9.828 -25.495 1.00 80.62 167 GLU A N 1
ATOM 1323 C CA . GLU A 1 167 ? -1.476 9.339 -25.532 1.00 80.62 167 GLU A CA 1
ATOM 1324 C C . GLU A 1 167 ? -1.532 7.825 -25.297 1.00 80.62 167 GLU A C 1
ATOM 1326 O O . GLU A 1 167 ? -2.232 7.373 -24.391 1.00 80.62 167 GLU A O 1
ATOM 1331 N N . LEU A 1 168 ? -0.732 7.039 -26.030 1.00 80.56 168 LEU A N 1
ATOM 1332 C CA . LEU A 1 168 ? -0.637 5.593 -25.815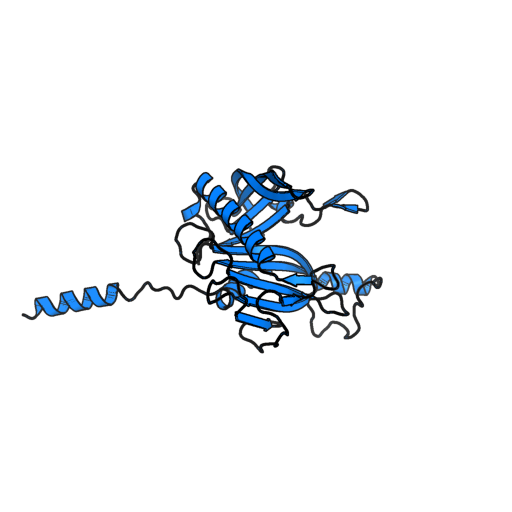 1.00 80.56 168 LEU A CA 1
ATOM 1333 C C . LEU A 1 168 ? -0.218 5.270 -24.375 1.00 80.56 168 LEU A C 1
ATOM 1335 O O . LEU A 1 168 ? -0.869 4.466 -23.716 1.00 80.56 168 LEU A O 1
ATOM 1339 N N . TYR A 1 169 ? 0.823 5.926 -23.865 1.00 79.62 169 TYR A N 1
ATOM 1340 C CA . TYR A 1 169 ? 1.315 5.751 -22.498 1.00 79.62 169 TYR A CA 1
ATOM 1341 C C . TYR A 1 169 ? 0.209 6.013 -21.466 1.00 79.62 169 TYR A C 1
ATOM 1343 O O . TYR A 1 169 ? -0.049 5.180 -20.599 1.00 79.62 169 TYR A O 1
ATOM 1351 N N . MET A 1 170 ? -0.517 7.125 -21.611 1.00 78.88 170 MET A N 1
ATOM 1352 C CA . MET A 1 170 ? -1.626 7.496 -20.732 1.00 78.88 170 MET A CA 1
ATOM 1353 C C . MET A 1 170 ? -2.784 6.499 -20.774 1.00 78.88 170 MET A C 1
ATOM 1355 O O . MET A 1 170 ? -3.341 6.192 -19.724 1.00 78.88 170 MET A O 1
ATOM 1359 N N . THR A 1 171 ? -3.134 5.954 -21.945 1.00 82.12 171 THR A N 1
ATOM 1360 C CA . THR A 1 171 ? -4.226 4.962 -22.053 1.00 82.12 171 THR A CA 1
ATOM 1361 C C . THR A 1 171 ? -3.937 3.657 -21.313 1.00 82.12 171 THR A C 1
ATOM 1363 O O . THR A 1 171 ? -4.856 2.884 -21.047 1.00 82.12 171 THR A O 1
ATOM 1366 N N . LYS A 1 172 ? -2.669 3.401 -20.979 1.00 83.69 172 LYS A N 1
ATOM 1367 C CA . LYS A 1 172 ? -2.234 2.201 -20.261 1.00 83.69 172 LYS A CA 1
ATOM 1368 C C . LYS A 1 172 ? -1.914 2.465 -18.790 1.00 83.69 172 LYS A C 1
ATOM 1370 O O . LYS A 1 172 ? -1.692 1.505 -18.050 1.00 83.69 172 LYS A O 1
ATOM 1375 N N . CYS A 1 173 ? -1.889 3.729 -18.364 1.00 80.44 173 CYS A N 1
ATOM 1376 C CA . CYS A 1 173 ? -1.688 4.112 -16.971 1.00 80.44 173 CYS A CA 1
ATOM 1377 C C . CYS A 1 173 ? -2.828 3.602 -16.093 1.00 80.44 173 CYS A C 1
ATOM 1379 O O . CYS A 1 173 ? -4.003 3.827 -16.378 1.00 80.44 173 CYS A O 1
ATOM 1381 N N . LYS A 1 174 ? -2.464 2.969 -14.980 1.00 80.81 174 LYS A N 1
ATOM 1382 C CA . LYS A 1 174 ? -3.393 2.585 -13.917 1.00 80.81 174 LYS A CA 1
ATOM 1383 C C . LYS A 1 174 ? -2.872 3.096 -12.585 1.00 80.81 174 LYS A C 1
ATOM 1385 O O . LYS A 1 174 ? -1.665 3.287 -12.422 1.00 80.81 174 LYS A O 1
ATOM 1390 N N . ILE A 1 175 ? -3.781 3.311 -11.638 1.00 81.31 175 ILE A N 1
ATOM 1391 C CA . ILE A 1 175 ? -3.394 3.554 -10.249 1.00 81.31 175 ILE A CA 1
ATOM 1392 C C . ILE A 1 175 ? -2.772 2.263 -9.714 1.00 81.31 175 ILE A C 1
ATOM 1394 O O . ILE A 1 175 ? -3.310 1.176 -9.914 1.00 81.31 175 ILE A O 1
ATOM 1398 N N . ILE A 1 176 ? -1.622 2.391 -9.065 1.00 83.38 176 ILE A N 1
ATOM 1399 C CA . ILE A 1 176 ? -0.884 1.281 -8.476 1.00 83.38 176 ILE A CA 1
ATOM 1400 C C . ILE A 1 176 ? -1.131 1.271 -6.979 1.00 83.38 176 ILE A C 1
ATOM 1402 O O . ILE A 1 176 ? -0.992 2.299 -6.309 1.00 83.38 176 ILE A O 1
ATOM 1406 N N . PHE A 1 177 ? -1.425 0.082 -6.465 1.00 89.06 177 PHE A N 1
ATOM 1407 C CA . PHE A 1 177 ? -1.505 -0.186 -5.042 1.00 89.06 177 PHE A CA 1
ATOM 1408 C C . PHE A 1 177 ? -0.445 -1.214 -4.665 1.00 89.06 177 PHE A C 1
ATOM 1410 O O . PHE A 1 177 ? -0.312 -2.251 -5.314 1.00 89.06 177 PHE A O 1
ATOM 1417 N N . ASN A 1 178 ? 0.312 -0.919 -3.612 1.00 92.94 178 ASN A N 1
ATOM 1418 C CA . ASN A 1 178 ? 1.161 -1.904 -2.958 1.00 92.94 178 ASN A CA 1
ATOM 1419 C C . ASN A 1 178 ? 0.376 -2.501 -1.792 1.00 92.94 178 ASN A C 1
ATOM 1421 O O . ASN A 1 178 ? -0.255 -1.777 -1.015 1.00 92.94 178 ASN A O 1
ATOM 1425 N N . HIS A 1 179 ? 0.409 -3.821 -1.693 1.00 96.25 179 HIS A N 1
ATOM 1426 C CA . HIS A 1 179 ? -0.418 -4.579 -0.768 1.00 96.25 179 HIS A CA 1
ATOM 1427 C C . HIS A 1 179 ? 0.423 -5.017 0.417 1.00 96.25 179 HIS A C 1
ATOM 1429 O O . HIS A 1 179 ? 1.538 -5.490 0.232 1.00 96.25 179 HIS A O 1
ATOM 1435 N N . TRP A 1 180 ? -0.116 -4.869 1.616 1.00 96.88 180 TRP A N 1
ATOM 1436 C CA . TRP A 1 180 ? 0.553 -5.143 2.880 1.00 96.88 180 TRP A CA 1
ATOM 1437 C C . TRP A 1 180 ? -0.404 -5.942 3.748 1.00 96.88 180 TRP A C 1
ATOM 1439 O O . TRP A 1 180 ? -1.564 -5.553 3.886 1.00 96.88 180 TRP A O 1
ATOM 1449 N N . ALA A 1 181 ? 0.081 -7.032 4.324 1.00 96.94 181 ALA A N 1
ATOM 1450 C CA . ALA A 1 181 ? -0.722 -7.934 5.128 1.00 96.94 181 ALA A CA 1
ATOM 1451 C C . ALA A 1 181 ? -0.002 -8.294 6.430 1.00 96.94 181 ALA A C 1
ATOM 1453 O O . ALA A 1 181 ? 1.218 -8.467 6.453 1.00 96.94 181 ALA A O 1
ATOM 1454 N N . ASP A 1 182 ? -0.795 -8.370 7.491 1.00 96.38 182 ASP A N 1
ATOM 1455 C CA . ASP A 1 182 ? -0.508 -9.041 8.753 1.00 96.38 182 ASP A CA 1
ATOM 1456 C C . ASP A 1 182 ? -1.107 -10.453 8.649 1.00 96.38 182 ASP A C 1
ATOM 1458 O O . ASP A 1 182 ? -2.310 -10.642 8.825 1.00 96.38 182 ASP A O 1
ATOM 1462 N N . GLU A 1 183 ? -0.312 -11.423 8.191 1.00 92.81 183 GLU A N 1
ATOM 1463 C CA . GLU A 1 183 ? -0.760 -12.790 7.887 1.00 92.81 183 GLU A CA 1
ATOM 1464 C C . GLU A 1 183 ? -1.028 -13.618 9.142 1.00 92.81 183 GLU A C 1
ATOM 1466 O O . GLU A 1 183 ? -1.853 -14.532 9.103 1.00 92.81 183 GLU A O 1
ATOM 1471 N N . ASN A 1 184 ? -0.333 -13.331 10.245 1.00 93.12 184 ASN A N 1
ATOM 1472 C CA . ASN A 1 184 ? -0.540 -14.026 11.515 1.00 93.12 184 ASN A CA 1
ATOM 1473 C C . ASN A 1 184 ? -1.457 -13.276 12.495 1.00 93.12 184 ASN A C 1
ATOM 1475 O O . ASN A 1 184 ? -1.754 -13.813 13.567 1.00 93.12 184 ASN A O 1
ATOM 1479 N N . PHE A 1 185 ? -1.923 -12.084 12.117 1.00 94.00 185 PHE A N 1
ATOM 1480 C CA . PHE A 1 185 ? -2.822 -11.223 12.883 1.00 94.00 185 PHE A CA 1
ATOM 1481 C C . PHE A 1 185 ? -2.235 -10.748 14.225 1.00 94.00 185 PHE A C 1
ATOM 1483 O O . PHE A 1 185 ? -2.971 -10.520 15.194 1.00 94.00 185 PHE A O 1
ATOM 1490 N N . ASP A 1 186 ? -0.907 -10.617 14.320 1.00 94.38 186 ASP A N 1
ATOM 1491 C CA . ASP A 1 186 ? -0.204 -10.178 15.533 1.00 94.38 186 ASP A CA 1
ATOM 1492 C C . ASP A 1 186 ? -0.044 -8.647 15.642 1.00 94.38 186 ASP A C 1
ATOM 1494 O O . ASP A 1 186 ? 0.500 -8.127 16.628 1.00 94.38 186 ASP A O 1
ATOM 1498 N N . GLY A 1 187 ? -0.568 -7.911 14.661 1.00 95.00 187 GLY A N 1
ATOM 1499 C CA . GLY A 1 187 ? -0.468 -6.465 14.530 1.00 95.00 187 GLY A CA 1
ATOM 1500 C C . GLY A 1 187 ? 0.778 -5.997 13.776 1.00 95.00 187 GLY A C 1
ATOM 1501 O O . GLY A 1 187 ? 1.104 -4.800 13.850 1.00 95.00 187 GLY A O 1
ATOM 1502 N N . LYS A 1 188 ? 1.491 -6.893 13.079 1.00 96.12 188 LYS A N 1
ATOM 1503 C CA . LYS A 1 188 ? 2.681 -6.575 12.282 1.00 96.12 188 LYS A CA 1
ATOM 1504 C C . LYS A 1 188 ? 2.545 -7.045 10.846 1.00 96.12 188 LYS A C 1
ATOM 1506 O O . LYS A 1 188 ? 2.063 -8.121 10.552 1.00 96.12 188 LYS A O 1
ATOM 1511 N N . ILE A 1 189 ? 3.062 -6.227 9.940 1.00 96.38 189 ILE A N 1
ATOM 1512 C CA . ILE A 1 189 ? 3.141 -6.578 8.530 1.00 96.38 189 ILE A CA 1
ATOM 1513 C C . ILE A 1 189 ? 4.266 -7.586 8.324 1.00 96.38 189 ILE A C 1
ATOM 1515 O O . ILE A 1 189 ? 5.436 -7.288 8.577 1.00 96.38 189 ILE A O 1
ATOM 1519 N N . ASP A 1 190 ? 3.909 -8.752 7.809 1.00 94.62 190 ASP A N 1
ATOM 1520 C CA . ASP A 1 190 ? 4.808 -9.868 7.527 1.00 94.62 190 ASP A CA 1
ATOM 1521 C C . ASP A 1 190 ? 4.708 -10.345 6.069 1.00 94.62 190 ASP A C 1
ATOM 1523 O O . ASP A 1 190 ? 5.508 -11.179 5.640 1.00 94.62 190 ASP A O 1
ATOM 1527 N N . ALA A 1 191 ? 3.805 -9.764 5.274 1.00 95.62 191 ALA A N 1
ATOM 1528 C CA . ALA A 1 191 ? 3.724 -10.002 3.845 1.00 95.62 191 ALA A CA 1
ATOM 1529 C C . ALA A 1 191 ? 3.452 -8.728 3.034 1.00 95.62 191 ALA A C 1
ATOM 1531 O O . ALA A 1 191 ? 2.740 -7.814 3.457 1.00 95.62 191 ALA A O 1
ATOM 1532 N N . VAL A 1 192 ? 4.029 -8.672 1.832 1.00 96.12 192 VAL A N 1
ATOM 1533 C CA . VAL A 1 192 ? 3.862 -7.558 0.895 1.00 96.12 192 VAL A CA 1
ATOM 1534 C C . VAL A 1 192 ? 3.814 -8.042 -0.551 1.00 96.12 192 VAL A C 1
ATOM 1536 O O . VAL A 1 192 ? 4.544 -8.955 -0.943 1.00 96.12 192 VAL A O 1
ATOM 1539 N N . ILE A 1 193 ? 2.984 -7.378 -1.357 1.00 96.31 193 ILE A N 1
ATOM 1540 C CA . ILE A 1 193 ? 3.063 -7.407 -2.818 1.00 96.31 193 ILE A CA 1
ATOM 1541 C C . ILE A 1 193 ? 3.388 -6.005 -3.309 1.00 96.31 193 ILE A C 1
ATOM 1543 O O . ILE A 1 193 ? 2.614 -5.069 -3.105 1.00 96.31 193 ILE A O 1
ATOM 1547 N N . HIS A 1 194 ? 4.543 -5.869 -3.954 1.00 94.94 194 HIS A N 1
ATOM 1548 C CA . HIS A 1 194 ? 5.066 -4.588 -4.407 1.00 94.94 194 HIS A CA 1
ATOM 1549 C C . HIS A 1 194 ? 5.251 -4.572 -5.919 1.00 94.94 194 HIS A C 1
ATOM 1551 O O . HIS A 1 194 ? 5.704 -5.548 -6.518 1.00 94.94 194 HIS A O 1
ATOM 1557 N N . THR A 1 195 ? 4.947 -3.441 -6.541 1.00 92.75 195 THR A N 1
ATOM 1558 C CA . THR A 1 195 ? 5.197 -3.247 -7.971 1.00 92.75 195 THR A CA 1
ATOM 1559 C C . THR A 1 195 ? 6.697 -3.103 -8.255 1.00 92.75 195 THR A C 1
ATOM 1561 O O . THR A 1 195 ? 7.405 -2.430 -7.501 1.00 92.75 195 THR A O 1
ATOM 1564 N N . ASP A 1 196 ? 7.174 -3.732 -9.335 1.00 94.00 196 ASP A N 1
ATOM 1565 C CA . ASP A 1 196 ? 8.553 -3.662 -9.833 1.00 94.00 196 ASP A CA 1
ATOM 1566 C C . ASP A 1 196 ? 8.553 -3.163 -11.285 1.00 94.00 196 ASP A C 1
ATOM 1568 O O . ASP A 1 196 ? 8.021 -3.803 -12.200 1.00 94.00 196 ASP A O 1
ATOM 1572 N N . MET A 1 197 ? 9.132 -1.982 -11.489 1.00 90.25 197 MET A N 1
ATOM 1573 C CA . MET A 1 197 ? 9.226 -1.352 -12.801 1.00 90.25 197 MET A CA 1
ATOM 1574 C C . MET A 1 197 ? 10.266 -2.060 -13.682 1.00 90.25 197 MET A C 1
ATOM 1576 O O . MET A 1 197 ? 11.216 -2.688 -13.205 1.00 90.25 197 MET A O 1
ATOM 1580 N N . ASP A 1 198 ? 10.150 -1.904 -14.997 1.00 88.75 198 ASP A N 1
ATOM 1581 C CA . ASP A 1 198 ? 11.193 -2.318 -15.935 1.00 88.75 198 ASP A CA 1
ATOM 1582 C C . ASP A 1 198 ? 12.502 -1.533 -15.670 1.00 88.75 198 ASP A C 1
ATOM 1584 O O . ASP A 1 198 ? 12.498 -0.387 -15.208 1.00 88.75 198 ASP A O 1
ATOM 1588 N N . SER A 1 199 ? 13.660 -2.159 -15.893 1.00 85.38 199 SER A N 1
ATOM 1589 C CA . SER A 1 199 ? 14.975 -1.525 -15.683 1.00 85.38 199 SER A CA 1
ATOM 1590 C C . SER A 1 199 ? 15.339 -0.473 -16.728 1.00 85.38 199 SER A C 1
ATOM 1592 O O . SER A 1 199 ? 16.145 0.414 -16.452 1.00 85.38 199 SER A O 1
ATOM 1594 N N . VAL A 1 200 ? 14.778 -0.593 -17.925 1.00 84.19 200 VAL A N 1
ATOM 1595 C CA . VAL A 1 200 ? 15.084 0.221 -19.107 1.00 84.19 200 VAL A CA 1
ATOM 1596 C C . VAL A 1 200 ? 13.876 1.066 -19.507 1.00 84.19 200 VAL A C 1
ATOM 1598 O O . VAL A 1 200 ? 14.030 2.189 -19.992 1.00 84.19 200 VAL A O 1
ATOM 1601 N N . ARG A 1 201 ? 12.673 0.525 -19.317 1.00 84.94 201 ARG A N 1
ATOM 1602 C CA . ARG A 1 201 ? 11.407 1.114 -19.749 1.00 84.94 201 ARG A CA 1
ATOM 1603 C C . ARG A 1 201 ? 10.640 1.714 -18.582 1.00 84.94 201 ARG A C 1
ATOM 1605 O O . ARG A 1 201 ? 10.837 1.343 -17.428 1.00 84.94 201 ARG A O 1
ATOM 1612 N N . ASP A 1 202 ? 9.747 2.643 -18.893 1.00 81.62 202 ASP A N 1
ATOM 1613 C CA . ASP A 1 202 ? 8.886 3.271 -17.887 1.00 81.62 202 ASP A CA 1
ATOM 1614 C C . ASP A 1 202 ? 7.513 2.585 -17.803 1.00 81.62 202 ASP A C 1
ATOM 1616 O O . ASP A 1 202 ? 6.475 3.210 -17.945 1.00 81.62 202 ASP A O 1
ATOM 1620 N N . TRP A 1 203 ? 7.513 1.264 -17.601 1.00 86.94 203 TRP A N 1
ATOM 1621 C CA . TRP A 1 203 ? 6.301 0.478 -17.327 1.00 86.94 203 TRP A CA 1
ATOM 1622 C C . TRP A 1 203 ? 6.516 -0.432 -16.132 1.00 86.94 203 TRP A C 1
ATOM 1624 O O . TRP A 1 203 ? 7.652 -0.767 -15.783 1.00 86.94 203 TRP A O 1
ATOM 1634 N N . VAL A 1 204 ? 5.409 -0.894 -15.568 1.00 88.56 204 VAL A N 1
ATOM 1635 C CA . VAL A 1 204 ? 5.397 -2.048 -14.675 1.00 88.56 204 VAL A CA 1
ATOM 1636 C C . VAL A 1 204 ? 5.788 -3.296 -15.468 1.00 88.56 204 VAL A C 1
ATOM 1638 O O . VAL A 1 204 ? 5.122 -3.640 -16.446 1.00 88.56 204 VAL A O 1
ATOM 1641 N N . ASP A 1 205 ? 6.862 -3.969 -15.049 1.00 89.75 205 ASP A N 1
ATOM 1642 C CA . ASP A 1 205 ? 7.304 -5.244 -15.636 1.00 89.75 205 ASP A CA 1
ATOM 1643 C C . ASP A 1 205 ? 6.637 -6.426 -14.927 1.00 89.75 205 ASP A C 1
ATOM 1645 O O . ASP A 1 205 ? 6.185 -7.385 -15.555 1.00 89.75 205 ASP A O 1
ATOM 1649 N N . ARG A 1 206 ? 6.568 -6.350 -13.595 1.00 93.00 206 ARG A N 1
ATOM 1650 C CA . ARG A 1 206 ? 6.084 -7.428 -12.731 1.00 93.00 206 ARG A CA 1
ATOM 1651 C C . ARG A 1 206 ? 5.729 -6.904 -11.343 1.00 93.00 206 ARG A C 1
ATOM 1653 O O . ARG A 1 206 ? 5.906 -5.730 -11.023 1.00 93.00 206 ARG A O 1
ATOM 1660 N N . ARG A 1 207 ? 5.254 -7.806 -10.497 1.00 94.38 207 ARG A N 1
ATOM 1661 C CA . ARG A 1 207 ? 5.045 -7.595 -9.066 1.00 94.38 207 ARG A CA 1
ATOM 1662 C C . ARG A 1 207 ? 5.865 -8.607 -8.287 1.00 94.38 207 ARG A C 1
ATOM 1664 O O . ARG A 1 207 ? 6.083 -9.720 -8.759 1.00 94.38 207 ARG A O 1
ATOM 1671 N N . ILE A 1 208 ? 6.328 -8.209 -7.114 1.00 96.75 208 ILE A N 1
ATOM 1672 C CA . ILE A 1 208 ? 7.151 -9.011 -6.214 1.00 96.75 208 ILE A CA 1
ATOM 1673 C C . ILE A 1 208 ? 6.312 -9.359 -4.995 1.00 96.75 208 ILE A C 1
ATOM 1675 O O . ILE A 1 208 ? 5.718 -8.469 -4.395 1.00 96.75 208 ILE A O 1
ATOM 1679 N N . ILE A 1 209 ? 6.302 -10.634 -4.620 1.00 96.25 209 ILE A N 1
ATOM 1680 C CA . ILE A 1 209 ? 5.735 -11.130 -3.369 1.00 96.25 209 ILE A CA 1
ATOM 1681 C C . ILE A 1 209 ? 6.875 -11.375 -2.397 1.00 96.25 209 ILE A C 1
ATOM 1683 O O . ILE A 1 209 ? 7.887 -11.975 -2.766 1.00 96.25 209 ILE A O 1
ATOM 1687 N N . ILE A 1 210 ? 6.699 -10.922 -1.161 1.00 95.56 210 ILE A N 1
ATOM 1688 C CA . ILE A 1 210 ? 7.598 -11.185 -0.040 1.00 95.56 210 ILE A CA 1
ATOM 1689 C C . ILE A 1 210 ? 6.736 -11.611 1.141 1.00 95.56 210 ILE A C 1
ATOM 1691 O O . ILE A 1 210 ? 5.767 -10.929 1.463 1.00 95.56 210 ILE A O 1
ATOM 1695 N N . GLN A 1 211 ? 7.095 -12.717 1.786 1.00 93.62 211 GLN A N 1
ATOM 1696 C CA . GLN A 1 211 ? 6.491 -13.166 3.039 1.00 93.62 211 GLN A CA 1
ATOM 1697 C C . GLN A 1 211 ? 7.589 -13.528 4.049 1.00 93.62 211 GLN A C 1
ATOM 1699 O O . GLN A 1 211 ? 8.654 -14.032 3.673 1.00 93.62 211 GLN A O 1
ATOM 1704 N N . CYS A 1 212 ? 7.298 -13.279 5.324 1.00 92.69 212 CYS A N 1
ATOM 1705 C CA . CYS A 1 212 ? 8.069 -13.674 6.496 1.00 92.69 212 CYS A CA 1
ATOM 1706 C C . CYS A 1 212 ? 7.313 -14.793 7.232 1.00 92.69 212 CYS A C 1
ATOM 1708 O O . CYS A 1 212 ? 6.795 -14.582 8.324 1.00 92.69 212 CYS A O 1
ATOM 1710 N N . THR A 1 213 ? 7.225 -15.995 6.653 1.00 89.88 213 THR A N 1
ATOM 1711 C CA . THR A 1 213 ? 6.328 -17.057 7.168 1.00 89.88 213 THR A CA 1
ATOM 1712 C C . THR A 1 213 ? 6.748 -17.657 8.510 1.00 89.88 213 THR A C 1
ATOM 1714 O O . THR A 1 213 ? 5.973 -18.361 9.155 1.00 89.88 213 THR A O 1
ATOM 1717 N N . LYS A 1 214 ? 7.982 -17.383 8.943 1.00 89.19 214 LYS A N 1
ATOM 1718 C CA . LYS A 1 214 ? 8.507 -17.737 10.270 1.00 89.19 214 LYS A CA 1
ATOM 1719 C C . LYS A 1 214 ? 8.364 -16.625 11.309 1.00 89.19 214 LYS A C 1
ATOM 1721 O O . LYS A 1 214 ? 8.702 -16.864 12.466 1.00 89.19 214 LYS A O 1
ATOM 1726 N N . TYR A 1 215 ? 7.911 -15.435 10.909 1.00 86.62 215 TYR A N 1
ATOM 1727 C CA . TYR A 1 215 ? 7.692 -14.276 11.786 1.00 86.62 215 TYR A CA 1
ATOM 1728 C C . TYR A 1 215 ? 8.934 -13.842 12.590 1.00 86.62 215 TYR A C 1
ATOM 1730 O O . TYR A 1 215 ? 8.835 -13.260 13.669 1.00 86.62 215 TYR A O 1
ATOM 1738 N N . ASP A 1 216 ? 10.129 -14.110 12.060 1.00 86.56 216 ASP A N 1
ATOM 1739 C CA . ASP A 1 216 ? 11.426 -13.770 12.660 1.00 86.56 216 ASP A CA 1
ATOM 1740 C C . ASP A 1 216 ? 12.058 -12.507 12.038 1.00 86.56 216 ASP A C 1
ATOM 1742 O O . ASP A 1 216 ? 13.214 -12.180 12.311 1.00 86.56 216 ASP A O 1
ATOM 1746 N N . GLY A 1 217 ? 11.301 -11.806 11.187 1.00 82.69 217 GLY A N 1
ATOM 1747 C CA . GLY A 1 217 ? 11.746 -10.629 10.439 1.00 82.69 217 GLY A CA 1
ATOM 1748 C C . GLY A 1 217 ? 12.618 -10.939 9.218 1.00 82.69 217 GLY A C 1
ATOM 1749 O O . GLY A 1 217 ? 13.060 -10.003 8.551 1.00 82.69 217 GLY A O 1
ATOM 1750 N N . ASN A 1 218 ? 12.872 -12.217 8.909 1.00 92.06 218 ASN A N 1
ATOM 1751 C CA . ASN A 1 218 ? 13.586 -12.616 7.701 1.00 92.06 218 ASN A CA 1
ATOM 1752 C C . ASN A 1 218 ? 12.615 -12.944 6.563 1.00 92.06 218 ASN A C 1
ATOM 1754 O O . ASN A 1 218 ? 11.595 -13.604 6.751 1.00 92.06 218 ASN A O 1
ATOM 1758 N N . PHE A 1 219 ? 13.009 -12.570 5.350 1.00 93.69 219 PHE A N 1
ATOM 1759 C CA . PHE A 1 219 ? 12.326 -12.961 4.125 1.00 93.69 219 PHE A CA 1
ATOM 1760 C C . PHE A 1 219 ? 12.633 -14.423 3.804 1.00 93.69 219 PHE A C 1
ATOM 1762 O O . PHE A 1 219 ? 13.794 -14.789 3.583 1.00 93.69 219 PHE A O 1
ATOM 1769 N N . ASP A 1 220 ? 11.600 -15.262 3.763 1.00 91.88 220 ASP A N 1
ATOM 1770 C CA . ASP A 1 220 ? 11.737 -16.698 3.506 1.00 91.88 220 ASP A CA 1
ATOM 1771 C C . ASP A 1 220 ? 10.948 -17.188 2.287 1.00 91.88 220 ASP A C 1
ATOM 1773 O O . ASP A 1 220 ? 11.338 -18.197 1.694 1.00 91.88 220 ASP A O 1
ATOM 1777 N N . LYS A 1 221 ? 9.936 -16.441 1.830 1.00 93.31 221 LYS A N 1
ATOM 1778 C CA . LYS A 1 221 ? 9.317 -16.642 0.516 1.00 93.31 221 LYS A CA 1
ATOM 1779 C C . LYS A 1 221 ? 9.354 -15.359 -0.303 1.00 93.31 221 LYS A C 1
ATOM 1781 O O . LYS A 1 221 ? 8.711 -14.375 0.052 1.00 93.31 221 LYS A O 1
ATOM 1786 N N . VAL A 1 222 ? 10.091 -15.391 -1.413 1.00 95.75 222 VAL A N 1
ATOM 1787 C CA . VAL A 1 222 ? 10.227 -14.260 -2.337 1.00 95.75 222 VAL A CA 1
ATOM 1788 C C . VAL A 1 222 ? 10.178 -14.754 -3.777 1.00 95.75 222 VAL A C 1
ATOM 1790 O O . VAL A 1 222 ? 10.949 -15.631 -4.161 1.00 95.75 222 VAL A O 1
ATOM 1793 N N . TRP A 1 223 ? 9.281 -14.193 -4.581 1.00 96.12 223 TRP A N 1
ATOM 1794 C CA . TRP A 1 223 ? 9.217 -14.432 -6.025 1.00 96.12 223 TRP A CA 1
ATOM 1795 C C . TRP A 1 223 ? 8.514 -13.266 -6.716 1.00 96.12 223 TRP A C 1
ATOM 1797 O O . TRP A 1 223 ? 7.904 -12.426 -6.060 1.00 96.12 223 TRP A O 1
ATOM 1807 N N . ALA A 1 224 ? 8.592 -13.207 -8.040 1.00 95.81 224 ALA A N 1
ATOM 1808 C CA . ALA A 1 224 ? 7.825 -12.261 -8.835 1.00 95.81 224 ALA A CA 1
ATOM 1809 C C . ALA A 1 224 ? 6.824 -12.955 -9.760 1.00 95.81 224 ALA A C 1
ATOM 1811 O O . ALA A 1 224 ? 6.961 -14.134 -10.081 1.00 95.81 224 ALA A O 1
ATOM 1812 N N . PHE A 1 225 ? 5.828 -12.195 -10.201 1.00 93.50 225 PHE A N 1
ATOM 1813 C CA . PHE A 1 225 ? 4.809 -12.616 -11.155 1.00 93.50 225 PHE A CA 1
ATOM 1814 C C . PHE A 1 225 ? 4.393 -11.434 -12.038 1.00 93.50 225 PHE A C 1
ATOM 1816 O O . PHE A 1 225 ? 4.518 -10.277 -11.636 1.00 93.50 225 PHE A O 1
ATOM 1823 N N . LYS A 1 226 ? 3.896 -11.708 -13.248 1.00 89.44 226 LYS A N 1
ATOM 1824 C CA . LYS A 1 226 ? 3.442 -10.659 -14.180 1.00 89.44 226 LYS A CA 1
ATOM 1825 C C . LYS A 1 226 ? 1.950 -10.369 -14.050 1.00 89.44 226 LYS A C 1
ATOM 1827 O O . LYS A 1 226 ? 1.567 -9.220 -13.838 1.00 89.44 226 LYS A O 1
ATOM 1832 N N . ASN A 1 227 ? 1.133 -11.420 -14.131 1.00 84.25 227 ASN A N 1
ATOM 1833 C CA . ASN A 1 227 ? -0.324 -11.304 -14.146 1.00 84.25 227 ASN A CA 1
ATOM 1834 C C . ASN A 1 227 ? -0.916 -11.728 -12.801 1.00 84.25 227 ASN A C 1
ATOM 1836 O O . ASN A 1 227 ? -1.395 -10.870 -12.064 1.00 84.25 227 ASN A O 1
ATOM 1840 N N . PHE A 1 228 ? -0.806 -13.012 -12.440 1.00 85.88 228 PHE A N 1
ATOM 1841 C CA . PHE A 1 228 ? -1.319 -13.530 -11.172 1.00 85.88 228 PHE A CA 1
ATOM 1842 C C . PHE A 1 228 ? -0.232 -14.180 -10.303 1.00 85.88 228 PHE A C 1
ATOM 1844 O O . PHE A 1 228 ? 0.678 -14.820 -10.830 1.00 85.88 228 PHE A O 1
ATOM 1851 N N . PRO A 1 229 ? -0.344 -14.088 -8.963 1.00 85.69 229 PRO A N 1
ATOM 1852 C CA . PRO A 1 229 ? 0.574 -14.743 -8.025 1.00 85.69 229 PRO A CA 1
ATOM 1853 C C . PRO A 1 229 ? 0.732 -16.256 -8.208 1.00 85.69 229 PRO A C 1
ATOM 1855 O O . PRO A 1 229 ? 1.755 -16.822 -7.817 1.00 85.69 229 PRO A O 1
ATOM 1858 N N . THR A 1 230 ? -0.301 -16.901 -8.756 1.00 84.50 230 THR A N 1
ATOM 1859 C CA . THR A 1 230 ? -0.385 -18.347 -8.996 1.00 84.50 230 THR A CA 1
ATOM 1860 C C . THR A 1 230 ? 0.160 -18.773 -10.358 1.00 84.50 230 THR A C 1
ATOM 1862 O O . THR A 1 230 ? 0.195 -19.969 -10.634 1.00 84.50 230 THR A O 1
ATOM 1865 N N . ASP A 1 231 ? 0.544 -17.819 -11.209 1.00 84.81 231 ASP A N 1
ATOM 1866 C CA . ASP A 1 231 ? 1.141 -18.098 -12.514 1.00 84.81 231 ASP A CA 1
ATOM 1867 C C . ASP A 1 231 ? 2.619 -18.515 -12.368 1.00 84.81 231 ASP A C 1
ATOM 1869 O O . ASP A 1 231 ? 3.095 -18.899 -11.295 1.00 84.81 231 ASP A O 1
ATOM 1873 N N . GLU A 1 232 ? 3.370 -18.440 -13.470 1.00 82.50 232 GLU A N 1
ATOM 1874 C CA . GLU A 1 232 ? 4.809 -18.680 -13.492 1.00 82.50 232 GLU A CA 1
ATOM 1875 C C . GLU A 1 232 ? 5.542 -17.794 -12.474 1.00 82.50 232 GLU A C 1
ATOM 1877 O O . GLU A 1 232 ? 5.490 -16.559 -12.516 1.00 82.50 232 GLU A O 1
ATOM 1882 N N . LYS A 1 233 ? 6.265 -18.454 -11.566 1.00 90.94 233 LYS A N 1
ATOM 1883 C CA . LYS A 1 233 ? 7.103 -17.794 -10.570 1.00 90.94 233 LYS A CA 1
ATOM 1884 C C . LYS A 1 233 ? 8.420 -17.383 -11.203 1.00 90.94 233 LYS A C 1
ATOM 1886 O O . LYS A 1 233 ? 9.197 -18.220 -11.649 1.00 90.94 233 LYS A O 1
ATOM 1891 N N . ILE A 1 234 ? 8.697 -16.090 -11.165 1.00 91.75 234 ILE A N 1
ATOM 1892 C CA . ILE A 1 234 ? 9.980 -15.534 -11.568 1.00 91.75 234 ILE A CA 1
ATOM 1893 C C . ILE A 1 234 ? 10.874 -15.492 -10.332 1.00 91.75 234 ILE A C 1
ATOM 1895 O O . ILE A 1 234 ? 10.599 -14.760 -9.377 1.00 91.75 234 ILE A O 1
ATOM 1899 N N . GLU A 1 235 ? 11.949 -16.273 -10.347 1.00 91.50 235 GLU A N 1
ATOM 1900 C CA . GLU A 1 235 ? 12.930 -16.260 -9.267 1.00 91.50 235 GLU A CA 1
ATOM 1901 C C . GLU A 1 235 ? 13.660 -14.915 -9.194 1.00 91.50 235 GLU A C 1
ATOM 1903 O O . GLU A 1 235 ? 14.034 -14.308 -10.203 1.00 91.50 235 GLU A O 1
ATOM 1908 N N . LEU A 1 236 ? 13.883 -14.450 -7.966 1.00 92.56 236 LEU A N 1
ATOM 1909 C CA . LEU A 1 2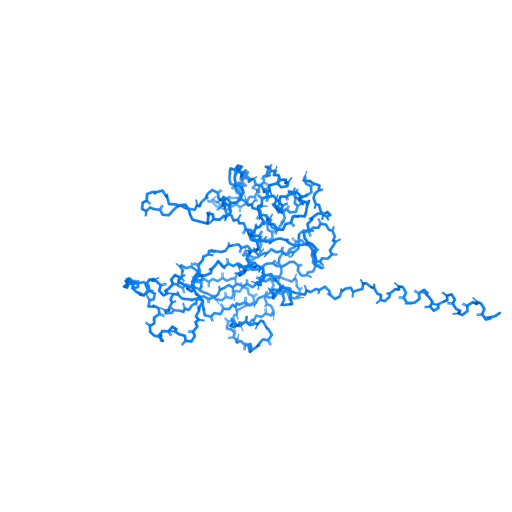36 ? 14.626 -13.232 -7.676 1.00 92.56 236 LEU A CA 1
ATOM 1910 C C . LEU A 1 236 ? 15.880 -13.581 -6.887 1.00 92.56 236 LEU A C 1
ATOM 1912 O O . LEU A 1 236 ? 15.878 -14.483 -6.055 1.00 92.56 236 LEU A O 1
ATOM 1916 N N . LYS A 1 237 ? 16.954 -12.823 -7.105 1.00 93.56 237 LYS A N 1
ATOM 1917 C CA . LYS A 1 237 ? 18.103 -12.843 -6.199 1.00 93.56 237 LYS A CA 1
ATOM 1918 C C . LYS A 1 237 ? 17.806 -11.901 -5.041 1.00 93.56 237 LYS A C 1
ATOM 1920 O O . LYS A 1 237 ? 17.611 -10.711 -5.267 1.00 93.56 237 LYS A O 1
ATOM 1925 N N . TYR A 1 238 ? 17.789 -12.430 -3.825 1.00 95.50 238 TYR A N 1
ATOM 1926 C CA . TYR A 1 238 ? 17.544 -11.670 -2.604 1.00 95.50 238 TYR A CA 1
ATOM 1927 C C . TYR A 1 238 ? 18.421 -12.181 -1.459 1.00 95.50 238 TYR A C 1
ATOM 1929 O O . TYR A 1 238 ? 19.021 -13.255 -1.534 1.00 95.50 238 TYR A O 1
ATOM 1937 N N . SER A 1 239 ? 18.506 -11.388 -0.397 1.00 95.69 239 SER A N 1
ATOM 1938 C CA . SER A 1 239 ? 19.077 -11.794 0.887 1.00 95.69 239 SER A CA 1
ATOM 1939 C C . SER A 1 239 ? 17.964 -11.924 1.927 1.00 95.69 239 SER A C 1
ATOM 1941 O O . SER A 1 239 ? 16.852 -11.450 1.709 1.00 95.69 239 SER A O 1
ATOM 1943 N N . LYS A 1 240 ? 18.268 -12.489 3.100 1.00 94.12 240 LYS A N 1
ATOM 1944 C CA . LYS A 1 240 ? 17.288 -12.634 4.192 1.00 94.12 240 LYS A CA 1
ATOM 1945 C C . LYS A 1 240 ? 16.624 -11.320 4.627 1.00 94.12 240 LYS A C 1
ATOM 1947 O O . LYS A 1 240 ? 15.567 -11.368 5.236 1.00 94.12 240 LYS A O 1
ATOM 1952 N N . THR A 1 241 ? 17.233 -10.169 4.346 1.00 94.00 241 THR A N 1
ATOM 1953 C CA . THR A 1 241 ? 16.775 -8.857 4.832 1.00 94.00 241 THR A CA 1
ATOM 1954 C C . THR A 1 241 ? 16.726 -7.787 3.742 1.00 94.00 241 THR A C 1
ATOM 1956 O O . THR A 1 241 ? 16.567 -6.605 4.045 1.00 94.00 241 THR A O 1
ATOM 1959 N N . SER A 1 242 ? 16.873 -8.163 2.470 1.00 96.12 242 SER A N 1
ATOM 1960 C CA . SER A 1 242 ? 16.794 -7.212 1.360 1.00 96.12 242 SER A CA 1
ATOM 1961 C C . SER A 1 242 ? 16.384 -7.906 0.065 1.00 96.12 242 SER A C 1
ATOM 1963 O O . SER A 1 242 ? 17.010 -8.895 -0.337 1.00 96.12 242 SER A O 1
ATOM 1965 N N . VAL A 1 243 ? 15.348 -7.366 -0.581 1.00 97.00 243 VAL A N 1
ATOM 1966 C CA . VAL A 1 243 ? 14.896 -7.745 -1.924 1.00 97.00 243 VAL A CA 1
ATOM 1967 C C . VAL A 1 243 ? 15.068 -6.541 -2.856 1.00 97.00 243 VAL A C 1
ATOM 1969 O O . VAL A 1 243 ? 14.412 -5.516 -2.644 1.00 97.00 243 VAL A O 1
ATOM 1972 N N . PRO A 1 244 ? 15.928 -6.625 -3.885 1.00 95.62 244 PRO A N 1
ATOM 1973 C CA . PRO A 1 244 ? 16.099 -5.539 -4.840 1.00 95.62 244 PRO A CA 1
ATOM 1974 C C . PRO A 1 244 ? 14.863 -5.403 -5.733 1.00 95.62 244 PRO A C 1
ATOM 1976 O O . PRO A 1 244 ? 14.307 -6.397 -6.203 1.00 95.62 244 PRO A O 1
ATOM 1979 N N . TYR A 1 245 ? 14.471 -4.164 -6.008 1.00 95.06 245 TYR A N 1
ATOM 1980 C CA . TYR A 1 245 ? 13.372 -3.834 -6.915 1.00 95.06 245 TYR A CA 1
ATOM 1981 C C . TYR A 1 245 ? 13.584 -2.456 -7.554 1.00 95.06 245 TYR A C 1
ATOM 1983 O O . TYR A 1 245 ? 14.575 -1.767 -7.290 1.00 95.06 245 TYR A O 1
ATOM 1991 N N . ARG A 1 246 ? 12.666 -2.055 -8.429 1.00 92.94 246 ARG A N 1
ATOM 1992 C CA . ARG A 1 246 ? 12.701 -0.794 -9.173 1.00 92.94 246 ARG A CA 1
ATOM 1993 C C . ARG A 1 246 ? 11.419 -0.026 -8.849 1.00 92.94 246 ARG A C 1
ATOM 1995 O O . ARG A 1 246 ? 10.386 -0.289 -9.462 1.00 92.94 246 ARG A O 1
ATOM 2002 N N . PRO A 1 247 ? 11.464 0.876 -7.853 1.00 88.06 247 PRO A N 1
ATOM 2003 C CA . PRO A 1 247 ? 10.302 1.654 -7.447 1.00 88.06 247 PRO A CA 1
ATOM 2004 C C . PRO A 1 247 ? 9.837 2.588 -8.561 1.00 88.06 247 PRO A C 1
ATOM 2006 O O . PRO A 1 247 ? 10.626 2.996 -9.418 1.00 88.06 247 PRO A O 1
ATOM 2009 N N . LEU A 1 248 ? 8.579 3.020 -8.486 1.00 82.06 248 LEU A N 1
ATOM 2010 C CA . LEU A 1 248 ? 8.074 4.072 -9.357 1.00 82.06 248 LEU A CA 1
ATOM 2011 C C . LEU A 1 248 ? 8.954 5.333 -9.251 1.00 82.06 248 LEU A C 1
ATOM 2013 O O . LEU A 1 248 ? 9.285 5.801 -8.160 1.00 82.06 248 LEU A O 1
ATOM 2017 N N . GLY A 1 249 ? 9.376 5.862 -10.402 1.00 78.31 249 GLY A N 1
ATOM 2018 C CA . GLY A 1 249 ? 10.218 7.060 -10.485 1.00 78.31 249 GLY A CA 1
ATOM 2019 C C . GLY A 1 249 ? 11.676 6.879 -10.039 1.00 78.31 249 GLY A C 1
ATOM 2020 O O . GLY A 1 249 ? 12.406 7.868 -9.961 1.00 78.31 249 GLY A O 1
ATOM 2021 N N . LYS A 1 250 ? 12.136 5.652 -9.750 1.00 83.44 250 LYS A N 1
ATOM 2022 C CA . LYS A 1 250 ? 13.520 5.368 -9.333 1.00 83.44 250 LYS A CA 1
ATOM 2023 C C . LYS A 1 250 ? 14.132 4.234 -10.154 1.00 83.44 250 LYS A C 1
ATOM 2025 O O . LYS A 1 250 ? 13.452 3.320 -10.603 1.00 83.44 250 LYS A O 1
ATOM 2030 N N . LEU A 1 251 ? 15.453 4.281 -10.338 1.00 84.31 251 LEU A N 1
ATOM 2031 C CA . LEU A 1 251 ? 16.184 3.239 -11.074 1.00 84.31 251 LEU A CA 1
ATOM 2032 C C . LEU A 1 251 ? 16.391 1.964 -10.251 1.00 84.31 251 LEU A C 1
ATOM 2034 O O . LEU A 1 251 ? 16.466 0.872 -10.810 1.00 84.31 251 LEU A O 1
ATOM 2038 N N . SER A 1 252 ? 16.495 2.112 -8.934 1.00 91.38 252 SER A N 1
ATOM 2039 C CA . SER A 1 252 ? 16.711 1.019 -7.999 1.00 91.38 252 SER A CA 1
ATOM 2040 C C . SER A 1 252 ? 16.151 1.364 -6.623 1.00 91.38 252 SER A C 1
ATOM 2042 O O . SER A 1 252 ? 15.974 2.532 -6.260 1.00 91.38 252 SER A O 1
ATOM 2044 N N . GLY A 1 253 ? 15.868 0.319 -5.861 1.00 93.00 253 GLY A N 1
ATOM 2045 C CA . GLY A 1 253 ? 15.456 0.362 -4.474 1.00 93.00 253 GLY A CA 1
ATOM 2046 C C . GLY A 1 253 ? 15.569 -1.023 -3.852 1.00 93.00 253 GLY A C 1
ATOM 2047 O O . GLY A 1 253 ? 15.848 -2.013 -4.531 1.00 93.00 253 GLY A O 1
ATOM 2048 N N . GLU A 1 254 ? 15.339 -1.086 -2.548 1.00 95.69 254 GLU A N 1
ATOM 2049 C CA . GLU A 1 254 ? 15.330 -2.335 -1.796 1.00 95.69 254 GLU A CA 1
ATOM 2050 C C . GLU A 1 254 ? 14.119 -2.370 -0.869 1.00 95.69 254 GLU A C 1
ATOM 2052 O O . GLU A 1 254 ? 13.817 -1.382 -0.191 1.00 95.69 254 GLU A O 1
ATOM 2057 N N . ILE A 1 255 ? 13.424 -3.504 -0.848 1.00 94.69 255 ILE A N 1
ATOM 2058 C CA . ILE A 1 255 ? 12.435 -3.808 0.182 1.00 94.69 255 ILE A CA 1
ATOM 2059 C C . ILE A 1 255 ? 13.198 -4.449 1.335 1.00 94.69 255 ILE A C 1
ATOM 2061 O O . ILE A 1 255 ? 13.911 -5.433 1.144 1.00 94.69 255 ILE A O 1
ATOM 2065 N N . THR A 1 256 ? 13.081 -3.858 2.521 1.00 95.38 256 THR A N 1
ATOM 2066 C CA . THR A 1 256 ? 13.831 -4.237 3.728 1.00 95.38 256 THR A CA 1
ATOM 2067 C C . THR A 1 256 ? 12.876 -4.378 4.914 1.00 95.38 256 THR A C 1
ATOM 2069 O O . THR A 1 256 ? 11.780 -3.813 4.864 1.00 95.38 256 THR A O 1
ATOM 2072 N N . PRO A 1 257 ? 13.265 -5.061 6.007 1.00 93.56 257 PRO A N 1
ATOM 2073 C CA . PRO A 1 257 ? 12.447 -5.139 7.218 1.00 93.56 257 PRO A CA 1
ATOM 2074 C C . PRO A 1 257 ? 12.009 -3.769 7.751 1.00 93.56 257 PRO A C 1
ATOM 2076 O O . PRO A 1 257 ? 10.875 -3.613 8.183 1.00 93.56 257 PRO A O 1
ATOM 2079 N N . ALA A 1 258 ? 12.846 -2.736 7.609 1.00 91.75 258 ALA A N 1
ATOM 2080 C CA . ALA A 1 258 ? 12.490 -1.374 8.008 1.00 91.75 258 ALA A CA 1
ATOM 2081 C C . ALA A 1 258 ? 11.268 -0.816 7.248 1.00 91.75 258 ALA A C 1
ATOM 2083 O O . ALA A 1 258 ? 10.523 0.001 7.786 1.00 91.75 258 ALA A O 1
ATOM 2084 N N . MET A 1 259 ? 11.041 -1.259 6.007 1.00 92.50 259 MET A N 1
ATOM 2085 C CA . MET A 1 259 ? 9.857 -0.890 5.227 1.00 92.50 259 MET A CA 1
ATOM 2086 C C . MET A 1 259 ? 8.594 -1.583 5.761 1.00 92.50 259 MET A C 1
ATOM 2088 O O . MET A 1 259 ? 7.537 -0.955 5.831 1.00 92.50 259 MET A O 1
ATOM 2092 N N . LEU A 1 260 ? 8.706 -2.845 6.191 1.00 93.62 260 LEU A N 1
ATOM 2093 C CA . LEU A 1 260 ? 7.621 -3.573 6.860 1.00 93.62 260 LEU A CA 1
ATOM 2094 C C . LEU A 1 260 ? 7.311 -2.941 8.224 1.00 93.62 260 LEU A C 1
ATOM 2096 O O . LEU A 1 260 ? 6.141 -2.756 8.554 1.00 93.62 260 LEU A O 1
ATOM 2100 N N . ASP A 1 261 ? 8.328 -2.519 8.979 1.00 93.12 261 ASP A N 1
ATOM 2101 C CA . ASP A 1 261 ? 8.160 -1.789 10.243 1.00 93.12 261 ASP A CA 1
ATOM 2102 C C . ASP A 1 261 ? 7.438 -0.448 10.037 1.00 93.12 261 ASP A C 1
ATOM 2104 O O . ASP A 1 261 ? 6.546 -0.081 10.806 1.00 93.12 261 ASP A O 1
ATOM 2108 N N . GLU A 1 262 ? 7.782 0.292 8.979 1.00 91.50 262 GLU A N 1
ATOM 2109 C CA . GLU A 1 262 ? 7.104 1.542 8.627 1.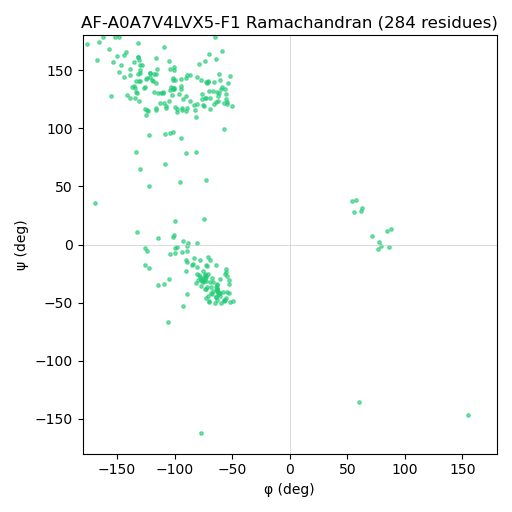00 91.50 262 GLU A CA 1
ATOM 2110 C C . GLU A 1 262 ? 5.612 1.306 8.350 1.00 91.50 262 GLU A C 1
ATOM 2112 O O . GLU A 1 262 ? 4.749 2.040 8.843 1.00 91.50 262 GLU A O 1
ATOM 2117 N N . LYS A 1 263 ? 5.289 0.255 7.593 1.00 94.44 263 LYS A N 1
ATOM 2118 C CA . LYS A 1 263 ? 3.908 -0.081 7.223 1.00 94.44 263 LYS A CA 1
ATOM 2119 C C . LYS A 1 263 ? 3.139 -0.694 8.391 1.00 94.44 263 LYS A C 1
ATOM 2121 O O . LYS A 1 263 ? 1.974 -0.362 8.578 1.00 94.44 263 LYS A O 1
ATOM 2126 N N . THR A 1 264 ? 3.813 -1.431 9.268 1.00 96.12 264 THR A N 1
ATOM 2127 C CA . THR A 1 264 ? 3.310 -1.836 10.588 1.00 96.12 264 THR A CA 1
ATOM 2128 C C . THR A 1 264 ? 2.946 -0.621 11.438 1.00 96.12 264 THR A C 1
ATOM 2130 O O . THR A 1 264 ? 1.912 -0.598 12.105 1.00 96.12 264 THR A O 1
ATOM 2133 N N . ALA A 1 265 ? 3.754 0.438 11.413 1.00 93.81 265 ALA A N 1
ATOM 2134 C CA . ALA A 1 265 ? 3.450 1.661 12.146 1.00 93.81 265 ALA A CA 1
ATOM 2135 C C . ALA A 1 265 ? 2.209 2.387 11.586 1.00 93.81 265 ALA A C 1
ATOM 2137 O O . ALA A 1 265 ? 1.470 2.994 12.368 1.00 93.81 265 ALA A O 1
ATOM 2138 N N . ILE A 1 266 ? 1.966 2.302 10.270 1.00 94.00 266 ILE A N 1
ATOM 2139 C CA . ILE A 1 266 ? 0.742 2.791 9.611 1.00 94.00 266 ILE A CA 1
ATOM 2140 C C . ILE A 1 266 ? -0.463 1.919 9.985 1.00 94.00 266 ILE A C 1
ATOM 2142 O O . ILE A 1 266 ? -1.465 2.474 10.430 1.00 94.00 266 ILE A O 1
ATOM 2146 N N . LEU A 1 267 ? -0.356 0.588 9.904 1.00 96.81 267 LEU A N 1
ATOM 2147 C CA . LEU A 1 267 ? -1.401 -0.353 10.333 1.00 96.81 267 LEU A CA 1
ATOM 2148 C C . LEU A 1 267 ? -1.849 -0.056 11.770 1.00 96.81 267 LEU A C 1
ATOM 2150 O O . LEU A 1 267 ? -3.028 0.144 12.054 1.00 96.81 267 LEU A O 1
ATOM 2154 N N . ASN A 1 268 ? -0.882 0.083 12.676 1.00 96.50 268 ASN A N 1
ATOM 2155 C CA . ASN A 1 268 ? -1.140 0.413 14.071 1.00 96.50 268 ASN A CA 1
ATOM 2156 C C . ASN A 1 268 ? -1.780 1.797 14.249 1.00 96.50 268 ASN A C 1
ATOM 2158 O O . ASN A 1 268 ? -2.601 1.984 15.146 1.00 96.50 268 ASN A O 1
ATOM 2162 N N . LEU A 1 269 ? -1.406 2.791 13.438 1.00 95.56 269 LEU A N 1
ATOM 2163 C CA . LEU A 1 269 ? -2.049 4.108 13.452 1.00 95.56 269 LEU A CA 1
ATOM 2164 C C . LEU A 1 269 ? -3.519 4.010 13.028 1.00 95.56 269 LEU A C 1
ATOM 2166 O O . LEU A 1 269 ? -4.376 4.589 13.698 1.00 95.56 269 LEU A O 1
ATOM 2170 N N . LEU A 1 270 ? -3.799 3.256 11.963 1.00 96.75 270 LEU A N 1
ATOM 2171 C CA . LEU A 1 270 ? -5.148 3.013 11.464 1.00 96.75 270 LEU A CA 1
ATOM 2172 C C . LEU A 1 270 ? -5.999 2.268 12.494 1.00 96.75 270 LEU A C 1
ATOM 2174 O O . LEU A 1 270 ? -7.078 2.742 12.824 1.00 96.75 270 LEU A O 1
ATOM 2178 N N . ASN A 1 271 ? -5.499 1.187 13.092 1.00 97.69 271 ASN A N 1
ATOM 2179 C CA . ASN A 1 271 ? -6.244 0.430 14.103 1.00 97.69 271 ASN A CA 1
ATOM 2180 C C . ASN A 1 271 ? -6.552 1.253 15.363 1.00 97.69 271 ASN A C 1
ATOM 2182 O O . ASN A 1 271 ? -7.665 1.202 15.889 1.00 97.69 271 ASN A O 1
ATOM 2186 N N . ARG A 1 272 ? -5.618 2.101 15.821 1.00 96.81 272 ARG A N 1
ATOM 2187 C CA . ARG A 1 272 ? -5.910 3.047 16.915 1.00 96.81 272 ARG A CA 1
ATOM 2188 C C . ARG A 1 272 ? -6.990 4.059 16.527 1.00 96.81 272 ARG A C 1
ATOM 2190 O O . ARG A 1 272 ? -7.833 4.390 17.356 1.00 96.81 272 ARG A O 1
ATOM 2197 N N . ALA A 1 273 ? -6.962 4.565 15.295 1.00 96.88 273 ALA A N 1
ATOM 2198 C CA . ALA A 1 273 ? -7.979 5.485 14.798 1.00 96.88 273 ALA A CA 1
ATOM 2199 C C . ALA A 1 273 ? -9.350 4.800 14.650 1.00 96.88 273 ALA A C 1
ATOM 2201 O O . ALA A 1 273 ? -10.353 5.368 15.071 1.00 96.88 273 ALA A O 1
ATOM 2202 N N . ALA A 1 274 ? -9.389 3.571 14.130 1.00 96.69 274 ALA A N 1
ATOM 2203 C CA . ALA A 1 274 ? -10.602 2.770 13.985 1.00 96.69 274 ALA A CA 1
ATOM 2204 C C . ALA A 1 274 ? -11.261 2.504 15.345 1.00 96.69 274 ALA A C 1
ATOM 2206 O O . ALA A 1 274 ? -12.471 2.666 15.490 1.00 96.69 274 ALA A O 1
ATOM 2207 N N . SER A 1 275 ? -10.453 2.201 16.367 1.00 96.38 275 SER A N 1
ATOM 2208 C CA . SER A 1 275 ? -10.921 2.059 17.748 1.00 96.38 275 SER A CA 1
ATOM 2209 C C . SER A 1 275 ? -11.513 3.359 18.311 1.00 96.38 275 SER A C 1
ATOM 2211 O O . SER A 1 275 ? -12.557 3.311 18.953 1.00 96.38 275 SER A O 1
ATOM 2213 N N . GLN A 1 276 ? -10.914 4.527 18.041 1.00 96.81 276 GLN A N 1
ATOM 2214 C CA . GLN A 1 276 ? -11.485 5.820 18.462 1.00 96.81 276 GLN A CA 1
ATOM 2215 C C . GLN A 1 276 ? -12.787 6.171 17.731 1.00 96.81 276 GLN A C 1
ATOM 2217 O O . GLN A 1 276 ? -13.619 6.893 18.273 1.00 96.81 276 GLN A O 1
ATOM 2222 N N . CYS A 1 277 ? -12.942 5.678 16.505 1.00 95.12 277 CYS A N 1
ATOM 2223 C CA . CYS A 1 277 ? -14.130 5.854 15.682 1.00 95.12 277 CYS A CA 1
ATOM 2224 C C . CYS A 1 277 ? -15.257 4.851 15.990 1.00 95.12 277 CYS A C 1
ATOM 2226 O O . CYS A 1 277 ? -16.356 5.039 15.479 1.00 95.12 277 CYS A O 1
ATOM 2228 N N . ASP A 1 278 ? -14.995 3.800 16.777 1.00 94.50 278 ASP A N 1
ATOM 2229 C CA . ASP A 1 278 ? -15.918 2.676 17.024 1.00 94.50 278 ASP A CA 1
ATOM 2230 C C . ASP A 1 278 ? -16.432 1.991 15.734 1.00 94.50 278 ASP A C 1
ATOM 2232 O O . ASP A 1 278 ? -17.588 1.585 15.630 1.00 94.50 278 ASP A O 1
ATOM 2236 N N . ILE A 1 279 ? -15.563 1.864 14.721 1.00 92.25 279 ILE A N 1
ATOM 2237 C CA . ILE A 1 279 ? -15.924 1.317 13.394 1.00 92.25 279 ILE A CA 1
ATOM 2238 C C . ILE A 1 279 ? -15.491 -0.137 13.176 1.00 92.25 279 ILE A C 1
ATOM 2240 O O . ILE A 1 279 ? -15.621 -0.635 12.066 1.00 92.25 279 ILE A O 1
ATOM 2244 N N . GLY A 1 280 ? -14.963 -0.836 14.187 1.00 88.88 280 GLY A N 1
ATOM 2245 C CA . GLY A 1 280 ? -14.359 -2.167 13.990 1.00 88.88 280 GLY A CA 1
ATOM 2246 C C . GLY A 1 280 ? -15.293 -3.168 13.294 1.00 88.88 280 GLY A C 1
ATOM 2247 O O . GLY A 1 280 ? -14.901 -3.861 12.366 1.00 88.88 280 GLY A O 1
ATOM 2248 N N . LYS A 1 281 ? -16.581 -3.165 13.654 1.00 88.81 281 LYS A N 1
ATOM 2249 C CA . LYS A 1 281 ? -17.607 -4.021 13.025 1.00 88.81 281 LYS A CA 1
ATOM 2250 C C . LYS A 1 281 ? -17.990 -3.610 11.598 1.00 88.81 281 LYS A C 1
ATOM 2252 O O . LYS A 1 281 ? -18.622 -4.401 10.900 1.00 88.81 281 LYS A O 1
ATOM 2257 N N . ASP A 1 282 ? -17.683 -2.370 11.238 1.00 91.69 282 ASP A N 1
ATOM 2258 C CA . ASP A 1 282 ? -18.080 -1.711 10.002 1.00 91.69 282 ASP A CA 1
ATOM 2259 C C . ASP A 1 282 ? -16.946 -1.732 8.957 1.00 91.69 282 ASP A C 1
ATOM 2261 O O . ASP A 1 282 ? -17.173 -1.367 7.806 1.00 91.69 282 ASP A O 1
ATOM 2265 N N . ILE A 1 283 ? -15.737 -2.180 9.321 1.00 90.19 283 ILE A N 1
ATOM 2266 C CA . ILE A 1 283 ? -14.640 -2.420 8.371 1.00 90.19 283 ILE A CA 1
ATOM 2267 C C . ILE A 1 283 ? -15.076 -3.481 7.355 1.00 90.19 283 ILE A C 1
ATOM 2269 O O . ILE A 1 283 ? -15.785 -4.429 7.697 1.00 90.19 283 ILE A O 1
ATOM 2273 N N . GLN A 1 284 ? -14.687 -3.304 6.091 1.00 85.88 284 GLN A N 1
ATOM 2274 C CA . GLN A 1 284 ? -14.981 -4.256 5.031 1.00 85.88 284 GLN A CA 1
ATOM 2275 C C . GLN A 1 284 ? -14.443 -5.644 5.390 1.00 85.88 284 GLN A C 1
ATOM 2277 O O . GLN A 1 284 ? -13.247 -5.836 5.615 1.00 85.88 284 GLN A O 1
ATOM 2282 N N . LYS A 1 285 ? -15.376 -6.595 5.413 1.00 84.81 285 LYS A N 1
ATOM 2283 C CA . LYS A 1 285 ? -15.149 -8.013 5.679 1.00 84.81 285 LYS A CA 1
ATOM 2284 C C . LYS A 1 285 ? -15.126 -8.761 4.363 1.00 84.81 285 LYS A C 1
ATOM 2286 O O . LYS A 1 285 ? -15.794 -8.338 3.410 1.00 84.81 285 LYS A O 1
ATOM 2291 N N . TYR A 1 286 ? -14.415 -9.875 4.348 1.00 65.62 286 TYR A N 1
ATOM 2292 C CA . TYR A 1 286 ? -14.461 -10.839 3.263 1.00 65.62 286 TYR A CA 1
ATOM 2293 C C . TYR A 1 286 ? -14.738 -12.232 3.817 1.00 65.62 286 TYR A C 1
ATOM 2295 O O . TYR A 1 286 ? -14.135 -12.568 4.860 1.00 65.62 286 TYR A O 1
#

Radius of gyration: 21.61 Å; Cα contacts (8 Å, |Δi|>4): 536; chains: 1; bounding box: 55×72×54 Å